Protein AF-A0A455U3U6-F1 (afdb_monomer)

Foldseek 3Di:
DVVLLVVLLVQLLLCLVLVADAAAEGEDELVLQQPPPNPPCSSVVSNVVSVHQQLRYEYEYEPPDDCPDLVSVLVSLVSSVVSNYFYEYEAQPPDDCRVVCCVSNLGQEYEHDCVLQPCVLPDPVSLVVVLVVLVVCVVSNHAYEYEAPDDPSSVVSVCVSPVPRHQYYHVNFHDADSNDDSDGPDPDPDDDDDDDDPDPDNHDDHDPDDDDDD

Solvent-accessible surface area (backbone atoms only — not comparable to full-atom values): 12716 Å² total; per-residue (Å²): 110,70,67,58,54,50,51,52,46,52,50,48,44,51,44,47,75,66,64,60,68,64,58,48,55,40,84,46,67,66,74,60,67,70,46,92,78,49,66,81,55,55,71,57,46,47,32,57,74,49,70,48,62,44,67,37,30,28,43,28,40,57,69,90,58,84,82,87,51,67,69,60,51,41,50,48,53,49,55,42,41,77,64,38,30,41,38,26,38,39,54,46,70,84,58,96,55,42,70,58,51,43,71,74,59,62,38,52,29,41,27,35,37,36,83,62,39,55,66,29,64,79,32,70,65,44,46,54,51,50,51,55,52,52,53,50,26,62,74,63,72,27,38,41,30,44,28,48,36,65,42,71,58,35,49,50,40,52,43,74,78,37,92,69,69,58,45,77,41,28,64,56,77,52,67,89,58,99,74,69,73,93,68,76,96,64,88,68,76,86,81,79,79,76,76,78,64,101,63,88,70,91,55,70,76,61,62,84,77,87,81,89,76,132

Mean predicted aligned error: 9.12 Å

Structure (mmCIF, N/CA/C/O backbone):
data_AF-A0A455U3U6-F1
#
_entry.id   AF-A0A455U3U6-F1
#
loop_
_atom_site.group_PDB
_atom_site.id
_atom_site.type_symbol
_atom_site.label_atom_id
_atom_site.label_alt_id
_atom_site.label_comp_id
_atom_site.label_asym_id
_atom_site.label_entity_id
_atom_site.label_seq_id
_atom_site.pdbx_PDB_ins_code
_atom_site.Cartn_x
_atom_site.Cartn_y
_atom_site.Cartn_z
_atom_site.occupancy
_atom_site.B_iso_or_equiv
_atom_site.auth_seq_id
_atom_site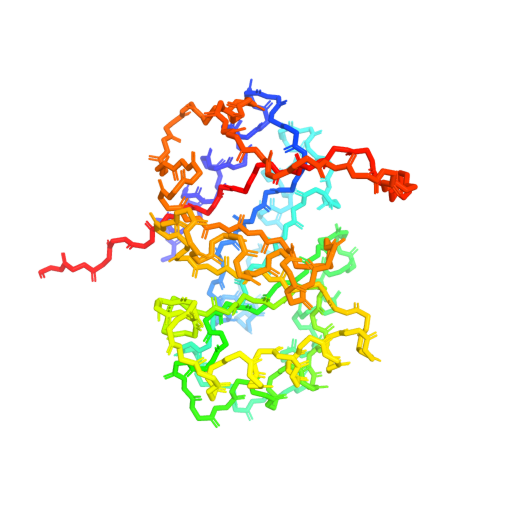.auth_comp_id
_atom_site.auth_asym_id
_atom_site.auth_atom_id
_atom_site.pdbx_PDB_model_num
ATOM 1 N N . MET A 1 1 ? 1.386 -15.519 17.081 1.00 66.00 1 MET A N 1
ATOM 2 C CA . MET A 1 1 ? 0.297 -14.612 17.505 1.00 66.00 1 MET A CA 1
ATOM 3 C C . MET A 1 1 ? 0.787 -13.522 18.460 1.00 66.00 1 MET A C 1
ATOM 5 O O . MET A 1 1 ? 0.599 -12.357 18.148 1.00 66.00 1 MET A O 1
ATOM 9 N N . GLU A 1 2 ? 1.450 -13.852 19.575 1.00 76.12 2 GLU A N 1
ATOM 10 C CA . GLU A 1 2 ? 1.919 -12.848 20.556 1.00 76.12 2 GLU A CA 1
ATOM 11 C C . GLU A 1 2 ? 2.908 -11.821 19.975 1.00 76.12 2 GLU A C 1
ATOM 13 O O . GLU A 1 2 ? 2.722 -10.619 20.153 1.00 76.12 2 GLU A O 1
ATOM 18 N N . LEU A 1 3 ? 3.904 -12.282 19.206 1.00 79.25 3 LEU A N 1
ATOM 19 C CA . LEU A 1 3 ? 4.866 -11.401 18.532 1.00 79.25 3 LEU A CA 1
ATOM 20 C C . LEU A 1 3 ? 4.182 -10.404 17.585 1.00 79.25 3 LEU A C 1
ATOM 22 O O . LEU A 1 3 ? 4.522 -9.229 17.573 1.00 79.25 3 LEU A O 1
ATOM 26 N N . ASP A 1 4 ? 3.201 -10.869 16.818 1.00 79.06 4 ASP A N 1
ATOM 27 C CA . ASP A 1 4 ? 2.486 -10.051 15.840 1.00 79.06 4 ASP A CA 1
ATOM 28 C C . ASP A 1 4 ? 1.650 -8.946 16.517 1.00 79.06 4 ASP A C 1
ATOM 30 O O . ASP A 1 4 ? 1.705 -7.781 16.123 1.00 79.06 4 ASP A O 1
ATOM 34 N N . LEU A 1 5 ? 0.957 -9.271 17.615 1.00 82.62 5 LEU A N 1
ATOM 35 C CA . LEU A 1 5 ? 0.257 -8.278 18.438 1.00 82.62 5 LEU A CA 1
ATOM 36 C C . LEU A 1 5 ? 1.220 -7.255 19.057 1.00 82.62 5 LEU A C 1
ATOM 38 O O . LEU A 1 5 ? 0.920 -6.059 19.072 1.00 82.62 5 LEU A O 1
ATOM 42 N N . LEU A 1 6 ? 2.381 -7.707 19.540 1.00 86.38 6 LEU A N 1
ATOM 43 C CA . LEU A 1 6 ? 3.414 -6.828 20.084 1.00 86.38 6 LEU A CA 1
ATOM 44 C C . LEU A 1 6 ? 3.966 -5.882 19.009 1.00 86.38 6 LEU A C 1
ATOM 46 O O . LEU A 1 6 ? 4.070 -4.682 19.256 1.00 86.38 6 LEU A O 1
ATOM 50 N N . CYS A 1 7 ? 4.273 -6.393 17.815 1.00 87.56 7 CYS A N 1
ATOM 51 C CA . CYS A 1 7 ? 4.729 -5.592 16.682 1.00 87.56 7 CYS A CA 1
ATOM 52 C C . CYS A 1 7 ? 3.700 -4.527 16.295 1.00 87.56 7 CYS A C 1
ATOM 54 O O . CYS A 1 7 ? 4.069 -3.360 16.169 1.00 87.56 7 CYS A O 1
ATOM 56 N N . ARG A 1 8 ? 2.417 -4.895 16.185 1.00 88.38 8 ARG A N 1
ATOM 57 C CA . ARG A 1 8 ? 1.326 -3.953 15.889 1.00 88.38 8 ARG A CA 1
ATOM 58 C C . ARG A 1 8 ? 1.234 -2.852 16.939 1.00 88.38 8 ARG A C 1
ATOM 60 O O . ARG A 1 8 ? 1.279 -1.676 16.592 1.00 88.38 8 ARG A O 1
ATOM 67 N N . ARG A 1 9 ? 1.178 -3.222 18.221 1.00 90.75 9 ARG A N 1
ATOM 68 C CA . ARG A 1 9 ? 1.128 -2.263 19.332 1.00 90.75 9 ARG A CA 1
ATOM 69 C C . ARG A 1 9 ? 2.319 -1.302 19.303 1.00 90.75 9 ARG A C 1
ATOM 71 O O . ARG A 1 9 ? 2.129 -0.093 19.397 1.00 90.75 9 ARG A O 1
ATOM 78 N N . LEU A 1 10 ? 3.540 -1.820 19.159 1.00 92.81 10 LEU A N 1
ATOM 79 C CA . LEU A 1 10 ? 4.750 -0.995 19.110 1.00 92.81 10 LEU A CA 1
ATOM 80 C C . LEU A 1 10 ? 4.758 -0.057 17.899 1.00 92.81 10 LEU A C 1
ATOM 82 O O . LEU A 1 10 ? 5.113 1.108 18.053 1.00 92.81 10 LEU A O 1
ATOM 86 N N . ALA A 1 11 ? 4.347 -0.536 16.722 1.00 92.94 11 ALA A N 1
ATOM 87 C CA . ALA A 1 11 ? 4.259 0.284 15.518 1.00 92.94 11 ALA A CA 1
ATOM 88 C C . ALA A 1 11 ? 3.251 1.431 15.690 1.00 92.94 11 ALA A C 1
ATOM 90 O O . ALA A 1 11 ? 3.590 2.579 15.417 1.00 92.94 11 ALA A O 1
ATOM 91 N N . ILE A 1 12 ? 2.058 1.138 16.219 1.00 93.75 12 ILE A N 1
ATOM 92 C CA . ILE A 1 12 ? 1.003 2.129 16.478 1.00 93.75 12 ILE A CA 1
ATOM 93 C C . ILE A 1 12 ? 1.480 3.199 17.459 1.00 93.75 12 ILE A C 1
ATOM 95 O O . ILE A 1 12 ? 1.400 4.389 17.156 1.00 93.75 12 ILE A O 1
ATOM 99 N N . HIS A 1 13 ? 2.007 2.794 18.619 1.00 93.75 13 HIS A N 1
ATOM 100 C CA . HIS A 1 13 ? 2.493 3.761 19.601 1.00 93.75 13 HIS A CA 1
ATOM 101 C C . HIS A 1 13 ? 3.648 4.582 19.051 1.00 93.75 13 HIS A C 1
ATOM 103 O O . HIS A 1 13 ? 3.663 5.790 19.250 1.00 93.75 13 HIS A O 1
ATOM 109 N N . ARG A 1 14 ? 4.593 3.961 18.335 1.00 94.19 14 ARG A N 1
ATOM 110 C CA . ARG A 1 14 ? 5.749 4.685 17.810 1.00 94.19 14 ARG A CA 1
ATOM 111 C C . ARG A 1 14 ? 5.362 5.680 16.721 1.00 94.19 14 ARG A C 1
ATOM 113 O O . ARG A 1 14 ? 5.930 6.765 16.678 1.00 94.19 14 ARG A O 1
ATOM 120 N N . PHE A 1 15 ? 4.409 5.324 15.862 1.00 94.44 15 PHE A N 1
ATOM 121 C CA . PHE A 1 15 ? 3.880 6.212 14.831 1.00 94.44 15 PHE A CA 1
ATOM 122 C C . PHE A 1 15 ? 3.192 7.438 15.444 1.00 94.44 15 PHE A C 1
ATOM 124 O O . PHE A 1 15 ? 3.443 8.559 15.007 1.00 94.44 15 PHE A O 1
ATOM 131 N N . ALA A 1 16 ? 2.384 7.223 16.488 1.00 94.19 16 ALA A N 1
ATOM 132 C CA . ALA A 1 16 ? 1.716 8.293 17.222 1.00 94.19 16 ALA A CA 1
ATOM 133 C C . ALA A 1 16 ? 2.700 9.165 18.024 1.00 94.19 16 ALA A C 1
ATOM 135 O O . ALA A 1 16 ? 2.636 10.384 17.935 1.00 94.19 16 ALA A O 1
ATOM 136 N N . GLU A 1 17 ? 3.644 8.557 18.752 1.00 94.56 17 GLU A N 1
ATOM 137 C CA . GLU A 1 17 ? 4.665 9.249 19.560 1.00 94.56 17 GLU A CA 1
ATOM 138 C C . GLU A 1 17 ? 5.547 10.176 18.715 1.00 94.56 17 GLU A C 1
ATOM 140 O O . GLU A 1 17 ? 5.945 11.246 19.164 1.00 94.56 17 GLU A O 1
ATOM 145 N N . LEU A 1 18 ? 5.871 9.755 17.494 1.00 93.00 18 LEU A N 1
ATOM 146 C CA . LEU A 1 18 ? 6.671 10.537 16.557 1.00 93.00 18 LEU A CA 1
ATOM 147 C C . LEU A 1 18 ? 5.854 11.561 15.759 1.00 93.00 18 LEU A C 1
ATOM 149 O O . LEU A 1 18 ? 6.437 12.256 14.931 1.00 93.00 18 LEU A O 1
ATOM 153 N N . GLU A 1 19 ? 4.534 11.615 15.961 1.00 92.56 19 GLU A N 1
ATOM 154 C CA . GLU A 1 19 ? 3.611 12.485 15.224 1.00 92.56 19 GLU A CA 1
ATOM 155 C C . GLU A 1 19 ? 3.796 12.385 13.700 1.00 92.56 19 GLU A C 1
ATOM 157 O O . GLU A 1 19 ? 3.701 13.371 12.965 1.00 92.56 19 GLU A O 1
ATOM 162 N N . LEU A 1 20 ? 4.088 11.175 13.204 1.00 91.19 20 LEU A N 1
ATOM 163 C CA . LEU A 1 20 ? 4.394 10.980 11.790 1.00 91.19 20 LEU A CA 1
ATOM 164 C C . LEU A 1 20 ? 3.188 11.371 10.933 1.00 91.19 20 LEU A C 1
ATOM 166 O O . LEU A 1 20 ? 2.056 11.080 11.327 1.00 91.19 20 LEU A O 1
ATOM 170 N N . PRO A 1 21 ? 3.388 12.006 9.765 1.00 89.44 21 PRO A N 1
ATOM 171 C CA . PRO A 1 21 ? 2.306 12.335 8.847 1.00 89.44 21 PRO A CA 1
ATOM 172 C C . PRO A 1 21 ? 1.810 11.099 8.078 1.00 89.44 21 PRO A C 1
ATOM 174 O O . PRO A 1 21 ? 2.470 10.065 8.023 1.00 89.44 21 PRO A O 1
ATOM 177 N N . GLY A 1 22 ? 0.628 11.218 7.469 1.00 90.06 22 GLY A N 1
ATOM 178 C CA . GLY A 1 22 ? 0.093 10.229 6.532 1.00 90.06 22 GLY A CA 1
ATOM 179 C C . GLY A 1 22 ? -0.463 8.941 7.147 1.00 90.06 22 GLY A C 1
ATOM 180 O O . GLY A 1 22 ? -1.131 9.001 8.180 1.00 90.06 22 GLY A O 1
ATOM 181 N N . LEU A 1 23 ? -0.250 7.797 6.497 1.00 94.56 23 LEU A N 1
ATOM 182 C CA . LEU A 1 23 ? -0.891 6.520 6.825 1.00 94.56 23 LEU A CA 1
ATOM 183 C C . LEU A 1 23 ? 0.106 5.510 7.410 1.00 94.56 23 LEU A C 1
ATOM 185 O O . LEU A 1 23 ? 1.231 5.380 6.928 1.00 94.56 23 LEU A O 1
ATOM 189 N N . LEU A 1 24 ? -0.332 4.765 8.423 1.00 94.62 24 LEU A N 1
ATOM 190 C CA . LEU A 1 24 ? 0.390 3.647 9.020 1.00 94.62 24 LEU A CA 1
ATOM 191 C C . LEU A 1 24 ? -0.103 2.332 8.413 1.00 94.62 24 LEU A C 1
ATOM 193 O O . LEU A 1 24 ? -1.250 1.945 8.623 1.00 94.62 24 LEU A O 1
ATOM 197 N N . PHE A 1 25 ? 0.780 1.620 7.723 1.00 93.62 25 PHE A N 1
ATOM 198 C CA . PHE A 1 25 ? 0.483 0.307 7.159 1.00 93.62 25 PHE A CA 1
ATOM 199 C C . PHE A 1 25 ? 0.880 -0.795 8.145 1.00 93.62 25 PHE A C 1
ATOM 201 O O . PHE A 1 25 ? 2.015 -0.843 8.627 1.00 93.62 25 PHE A O 1
ATOM 208 N N . LEU A 1 26 ? -0.064 -1.676 8.472 1.00 90.56 26 LEU A N 1
ATOM 209 C CA . LEU A 1 26 ? 0.118 -2.774 9.414 1.00 90.56 26 LEU A CA 1
ATOM 210 C C . LEU A 1 26 ? -0.159 -4.104 8.729 1.00 90.56 26 LEU A C 1
ATOM 212 O O . LEU A 1 26 ? -1.276 -4.370 8.297 1.00 90.56 26 LEU A O 1
ATOM 216 N N . ASN A 1 27 ? 0.848 -4.973 8.722 1.00 84.62 27 ASN A N 1
ATOM 217 C CA . ASN A 1 27 ? 0.675 -6.358 8.308 1.00 84.62 27 ASN A CA 1
ATOM 218 C C . ASN A 1 27 ? -0.245 -7.080 9.294 1.00 84.62 27 ASN A C 1
ATOM 220 O O . ASN A 1 27 ? -0.014 -7.041 10.506 1.00 84.62 27 ASN A O 1
ATOM 224 N N . VAL A 1 28 ? -1.275 -7.748 8.772 1.00 77.31 28 VAL A N 1
ATOM 225 C CA . VAL A 1 28 ? -2.156 -8.611 9.559 1.00 77.31 28 VAL A CA 1
ATOM 226 C C . VAL A 1 28 ? -2.325 -9.943 8.846 1.00 77.31 28 VAL A C 1
ATOM 228 O O . VAL A 1 28 ? -2.603 -10.011 7.653 1.00 77.31 28 VAL A O 1
ATOM 231 N N . MET A 1 29 ? -2.168 -11.032 9.593 1.00 68.38 29 MET A N 1
ATOM 232 C CA . MET A 1 29 ? -2.353 -12.382 9.065 1.00 68.38 29 MET A CA 1
ATOM 233 C C . MET A 1 29 ? -3.852 -12.677 8.867 1.00 68.38 29 MET A C 1
ATOM 235 O O . MET A 1 29 ? -4.580 -12.691 9.859 1.00 68.38 29 MET A O 1
ATOM 239 N N . PRO A 1 30 ? -4.332 -12.998 7.651 1.00 58.00 30 PRO A N 1
ATOM 240 C CA . PRO A 1 30 ? -5.759 -13.219 7.388 1.00 58.00 30 PRO A CA 1
ATOM 241 C C . PRO A 1 30 ? -6.424 -14.304 8.250 1.00 58.00 30 PRO A C 1
ATOM 243 O O . PRO A 1 30 ? -7.581 -14.169 8.637 1.00 58.00 30 PRO A O 1
ATOM 246 N N . LEU A 1 31 ? -5.683 -15.356 8.628 1.00 56.06 31 LEU A N 1
ATOM 247 C CA . LEU A 1 31 ? -6.185 -16.428 9.506 1.00 56.06 31 LEU A CA 1
ATOM 248 C C . LEU A 1 31 ? -6.562 -15.932 10.911 1.00 56.06 31 LEU A C 1
ATOM 250 O O . LEU A 1 31 ? -7.390 -16.549 11.570 1.00 56.06 31 LEU A O 1
ATOM 254 N N . THR A 1 32 ? -6.021 -14.788 11.3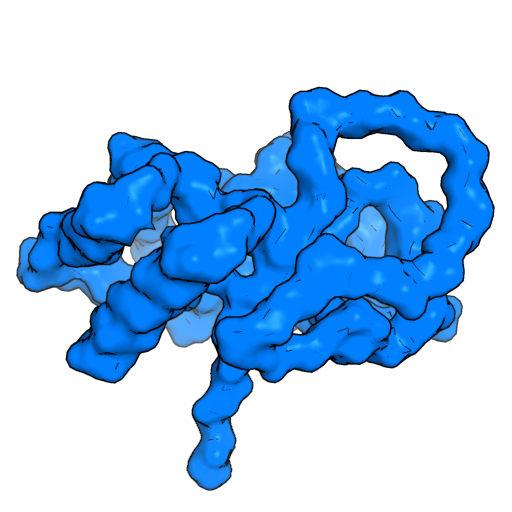44 1.00 56.47 32 THR A N 1
ATOM 255 C CA . THR A 1 32 ? -6.429 -14.142 12.602 1.00 56.47 32 THR A CA 1
ATOM 256 C C . THR A 1 32 ? -7.817 -13.508 12.528 1.00 56.47 32 THR A C 1
ATOM 258 O O . THR A 1 32 ? -8.343 -13.102 13.551 1.00 56.47 32 THR A O 1
ATOM 261 N N . ILE A 1 33 ? -8.427 -13.423 11.345 1.00 55.28 33 ILE A N 1
ATOM 262 C CA . ILE A 1 33 ? -9.721 -12.762 11.144 1.00 55.28 33 ILE A CA 1
ATOM 263 C C . ILE A 1 33 ? -10.889 -13.761 11.196 1.00 55.28 33 ILE A C 1
ATOM 265 O O . ILE A 1 33 ? -12.033 -13.383 11.422 1.00 55.28 33 ILE A O 1
ATOM 269 N N . VAL A 1 34 ? -10.604 -15.049 10.988 1.00 54.28 34 VAL A N 1
ATOM 270 C CA . VAL A 1 34 ? -11.609 -16.120 10.853 1.00 54.28 34 VAL A CA 1
ATOM 271 C C . VAL A 1 34 ? -11.880 -16.838 12.174 1.00 54.28 34 VAL A C 1
ATOM 273 O O . VAL A 1 34 ? -12.963 -17.385 12.394 1.00 54.28 34 VAL A O 1
ATOM 276 N N . GLU A 1 35 ? -10.897 -16.859 13.069 1.00 53.97 35 GLU A N 1
ATOM 277 C CA . GLU A 1 35 ? -11.067 -17.454 14.384 1.00 53.97 35 GLU A CA 1
ATOM 278 C C . GLU A 1 35 ? -11.983 -16.552 15.218 1.00 53.97 35 GLU A C 1
ATOM 280 O O . GLU A 1 35 ? -11.602 -15.455 15.611 1.00 53.97 35 GLU A O 1
ATOM 285 N N . ARG A 1 36 ? -13.197 -17.034 15.512 1.00 44.09 36 ARG A N 1
ATOM 286 C CA . ARG A 1 36 ? -14.203 -16.391 16.387 1.00 44.09 36 ARG A CA 1
ATOM 287 C C . ARG A 1 36 ? -13.674 -15.948 17.763 1.00 44.09 36 ARG A C 1
ATOM 289 O O . ARG A 1 36 ? -14.334 -15.165 18.434 1.00 44.09 36 ARG A O 1
ATOM 296 N N . ASP A 1 37 ? -12.502 -16.441 18.163 1.00 43.22 37 ASP A N 1
ATOM 297 C CA . ASP A 1 37 ? -11.807 -16.105 19.409 1.00 43.22 37 ASP A CA 1
ATOM 298 C C . ASP A 1 37 ? -10.736 -15.013 19.249 1.00 43.22 37 ASP A C 1
ATOM 300 O O . ASP A 1 37 ? -10.074 -14.639 20.229 1.00 43.22 37 ASP A O 1
ATOM 304 N N . PHE A 1 38 ? -10.541 -14.463 18.046 1.00 52.53 38 PHE A N 1
ATOM 305 C CA . PHE A 1 38 ? -9.641 -13.337 17.861 1.00 52.53 38 PHE A CA 1
ATOM 306 C C . PHE A 1 38 ? -10.289 -12.080 18.425 1.00 52.53 38 PHE A C 1
ATOM 308 O O . PHE A 1 38 ? -10.976 -11.352 17.724 1.00 52.53 38 PHE A O 1
ATOM 315 N N . ARG A 1 39 ? -10.067 -11.882 19.729 1.00 52.56 39 ARG A N 1
ATOM 316 C CA . ARG A 1 39 ? -10.366 -10.706 20.559 1.00 52.56 39 ARG A CA 1
ATOM 317 C C . ARG A 1 39 ? -10.601 -9.460 19.706 1.00 52.56 39 ARG A C 1
ATOM 319 O O . ARG A 1 39 ? -9.662 -8.712 19.407 1.00 52.56 39 ARG A O 1
ATOM 326 N N . GLU A 1 40 ? -11.854 -9.296 19.296 1.00 57.44 40 GLU A N 1
ATOM 327 C CA . GLU A 1 40 ? -12.269 -8.243 18.385 1.00 57.44 40 GLU A CA 1
ATOM 328 C C . GLU A 1 40 ? -11.792 -6.905 18.951 1.00 57.44 40 GLU A C 1
ATOM 330 O O . GLU A 1 40 ? -11.974 -6.594 20.130 1.00 57.44 40 GLU A O 1
ATOM 335 N N . GLY A 1 41 ? -11.100 -6.130 18.120 1.00 67.50 41 GLY A N 1
ATOM 336 C CA . GLY A 1 41 ? -10.726 -4.771 18.481 1.00 67.50 41 GLY A CA 1
ATOM 337 C C . GLY A 1 41 ? -9.479 -4.596 19.350 1.00 67.50 41 GLY A C 1
ATOM 338 O O . GLY A 1 41 ? -9.293 -3.490 19.836 1.00 67.50 41 GLY A O 1
ATOM 339 N N . LEU A 1 42 ? -8.573 -5.574 19.516 1.00 80.88 42 LEU A N 1
ATOM 340 C CA . LEU A 1 42 ? -7.271 -5.291 20.163 1.00 80.88 42 LEU A CA 1
ATOM 341 C C . LEU A 1 42 ? -6.457 -4.233 19.406 1.00 80.88 42 LEU A C 1
ATOM 343 O O . LEU A 1 42 ? -5.959 -3.286 20.007 1.00 80.88 42 LEU A O 1
ATOM 347 N N . THR A 1 43 ? -6.348 -4.364 18.080 1.00 84.69 43 THR A N 1
ATOM 348 C CA . THR A 1 43 ? -5.674 -3.357 17.244 1.00 84.69 43 THR A CA 1
ATOM 349 C C . THR A 1 43 ? -6.383 -2.008 17.338 1.00 84.69 43 THR A C 1
ATOM 351 O O . THR A 1 43 ? -5.724 -0.992 17.530 1.00 84.69 43 THR A O 1
ATOM 354 N N . LEU A 1 44 ? -7.720 -2.000 17.305 1.00 85.44 44 LEU A N 1
ATOM 355 C CA . LEU A 1 44 ? -8.513 -0.787 17.510 1.00 85.44 44 LEU A CA 1
ATOM 356 C C . LEU A 1 44 ? -8.312 -0.191 18.915 1.00 85.44 44 LEU A C 1
ATOM 358 O O . LEU A 1 44 ? -8.271 1.025 19.062 1.00 85.44 44 LEU A O 1
ATOM 362 N N . GLY A 1 45 ? -8.144 -1.030 19.936 1.00 88.62 45 GLY A N 1
ATOM 363 C CA . GLY A 1 45 ? -7.818 -0.641 21.304 1.00 88.62 45 GLY A CA 1
ATOM 364 C C . GLY A 1 45 ? -6.484 0.090 21.372 1.00 88.62 45 GLY A C 1
ATOM 365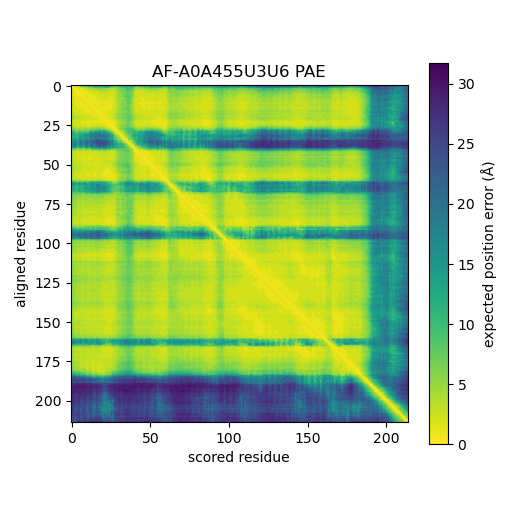 O O . GLY A 1 45 ? -6.450 1.224 21.833 1.00 88.62 45 GLY A O 1
ATOM 366 N N . PHE A 1 46 ? -5.420 -0.487 20.805 1.00 90.44 46 PHE A N 1
ATOM 367 C CA . PHE A 1 46 ? -4.102 0.162 20.741 1.00 90.44 46 PHE A CA 1
ATOM 368 C C . PHE A 1 46 ? -4.141 1.507 20.001 1.00 90.44 46 PHE A C 1
ATOM 370 O O . PHE A 1 46 ? -3.460 2.449 20.395 1.00 90.44 46 PHE A O 1
ATOM 377 N N . ILE A 1 47 ? -4.944 1.605 18.939 1.00 90.94 47 ILE A N 1
ATOM 378 C CA . ILE A 1 47 ? -5.126 2.833 18.147 1.00 90.94 47 ILE A CA 1
ATOM 379 C C . ILE A 1 47 ? -5.873 3.903 18.948 1.00 90.94 47 ILE A C 1
ATOM 381 O O . ILE A 1 47 ? -5.461 5.060 18.979 1.00 90.94 47 ILE A O 1
ATOM 385 N N . ARG A 1 48 ? -6.936 3.517 19.660 1.00 90.94 48 ARG A N 1
ATOM 386 C CA . ARG A 1 48 ? -7.672 4.422 20.554 1.00 90.94 48 ARG A CA 1
ATOM 387 C C . ARG A 1 48 ? -6.807 4.891 21.722 1.00 90.94 48 ARG A C 1
ATOM 389 O O . ARG A 1 48 ? -6.830 6.072 22.049 1.00 90.94 48 ARG A O 1
ATOM 396 N N . GLU A 1 49 ? -6.028 3.993 22.319 1.00 93.69 49 GLU A N 1
ATOM 397 C CA . GLU A 1 49 ? -5.084 4.304 23.400 1.00 93.69 49 GLU A CA 1
ATOM 398 C C . GLU A 1 49 ? -3.987 5.281 22.960 1.00 93.69 49 GLU A C 1
ATOM 400 O O . GLU A 1 49 ? -3.535 6.092 23.766 1.00 93.69 49 GLU A O 1
ATOM 405 N N . SER A 1 50 ? -3.562 5.231 21.694 1.00 92.81 50 SER A N 1
ATOM 406 C CA . SER A 1 50 ? -2.563 6.151 21.141 1.00 92.81 50 SER A CA 1
ATOM 407 C C . SER A 1 50 ? -3.147 7.471 20.625 1.00 92.81 50 SER A C 1
ATOM 409 O O . SER A 1 50 ? -2.383 8.348 20.225 1.00 92.81 50 SER A O 1
ATOM 411 N N . GLY A 1 51 ? -4.476 7.631 20.627 1.00 93.12 51 GLY A N 1
ATOM 412 C CA . GLY A 1 51 ? -5.158 8.812 20.089 1.00 93.12 51 GLY A CA 1
ATOM 413 C C . GLY A 1 51 ? -5.087 8.933 18.562 1.00 93.12 51 GLY A C 1
ATOM 414 O O . GLY A 1 51 ? -5.379 9.999 18.021 1.00 93.12 51 GLY A O 1
ATOM 415 N N . LEU A 1 52 ? -4.692 7.868 17.859 1.00 92.56 52 LEU A N 1
ATOM 416 C CA . LEU A 1 52 ? -4.593 7.865 16.404 1.00 92.56 52 LEU A CA 1
ATOM 417 C C . LEU A 1 52 ? -5.993 7.666 15.785 1.00 92.56 52 LEU A C 1
ATOM 419 O O . LEU A 1 52 ? -6.702 6.740 16.182 1.00 92.56 52 LEU A O 1
ATOM 423 N N . PRO A 1 53 ? -6.410 8.484 14.801 1.00 93.06 53 PRO A N 1
ATOM 424 C CA . PRO A 1 53 ? -7.639 8.228 14.055 1.00 93.06 53 PRO A CA 1
ATOM 425 C C . PRO A 1 53 ? -7.539 6.896 13.290 1.00 93.06 53 PRO A C 1
ATOM 427 O O . PRO A 1 53 ? -6.530 6.687 12.604 1.00 93.06 53 PRO A O 1
ATOM 430 N N . PRO A 1 54 ? -8.535 5.993 13.374 1.00 92.44 54 PRO A N 1
ATOM 431 C CA . PRO A 1 54 ? -8.515 4.714 12.658 1.00 92.44 54 PRO A CA 1
ATOM 432 C C . PRO A 1 54 ? -8.310 4.853 11.146 1.00 92.44 54 PRO A C 1
ATOM 434 O O . PRO A 1 54 ? -7.626 4.030 10.545 1.00 92.44 54 PRO A O 1
ATOM 437 N N . GLU A 1 55 ? -8.788 5.941 10.545 1.00 94.56 55 GLU A N 1
ATOM 438 C CA . GLU A 1 55 ? -8.678 6.233 9.109 1.00 94.56 55 GLU A CA 1
ATOM 439 C C . GLU A 1 55 ? -7.233 6.451 8.655 1.00 94.56 55 GLU A C 1
ATOM 441 O O . GLU A 1 55 ? -6.942 6.413 7.458 1.00 94.56 55 GLU A O 1
ATOM 446 N N . ARG A 1 56 ? -6.313 6.662 9.607 1.00 94.88 56 ARG A N 1
ATOM 447 C CA . ARG A 1 56 ? -4.872 6.752 9.360 1.00 94.88 56 ARG A CA 1
ATOM 448 C C . ARG A 1 56 ? -4.168 5.400 9.370 1.00 94.88 56 ARG A C 1
ATOM 450 O O . ARG A 1 56 ? -2.945 5.373 9.255 1.00 94.88 56 ARG A O 1
ATOM 457 N N . VAL A 1 57 ? -4.893 4.295 9.526 1.00 94.19 57 VAL A N 1
ATOM 458 C CA . VAL A 1 57 ? -4.321 2.949 9.560 1.00 94.19 57 VAL A CA 1
ATOM 459 C C . VAL A 1 57 ? -4.831 2.122 8.387 1.00 94.19 57 VAL A C 1
ATOM 461 O O . VAL A 1 57 ? -6.029 2.061 8.111 1.00 94.19 57 VAL A O 1
ATOM 464 N N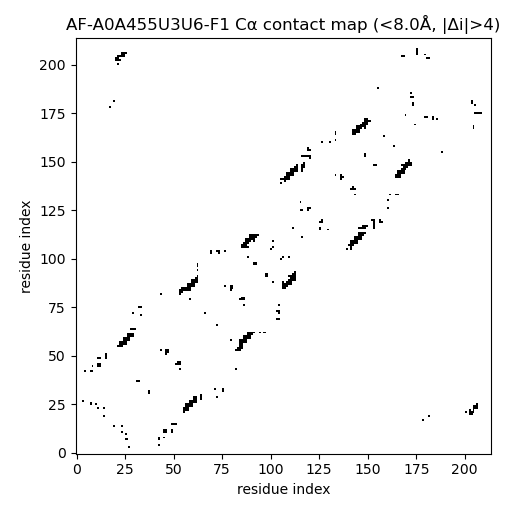 . VAL A 1 58 ? -3.890 1.466 7.712 1.00 94.81 58 VAL A N 1
ATOM 465 C CA . VAL A 1 58 ? -4.134 0.561 6.592 1.00 94.81 58 VAL A CA 1
ATOM 466 C C . VAL A 1 58 ? -3.765 -0.853 7.017 1.00 94.81 58 VAL A C 1
ATOM 468 O O . VAL A 1 58 ? -2.651 -1.098 7.481 1.00 94.81 58 VAL A O 1
ATOM 471 N N . ILE A 1 59 ? -4.692 -1.790 6.861 1.00 90.50 59 ILE A N 1
ATOM 472 C CA . ILE A 1 59 ? -4.461 -3.206 7.134 1.00 90.50 59 ILE A CA 1
ATOM 473 C C . ILE A 1 59 ? -3.976 -3.891 5.859 1.00 90.50 59 ILE A C 1
ATOM 475 O O . ILE A 1 59 ? -4.700 -3.942 4.867 1.00 90.50 59 ILE A O 1
ATOM 479 N N . GLU A 1 60 ? -2.757 -4.423 5.886 1.00 89.06 60 GLU A N 1
ATOM 480 C CA . GLU A 1 60 ? -2.179 -5.173 4.773 1.00 89.06 60 GLU A CA 1
ATOM 481 C C . GLU A 1 60 ? -2.555 -6.650 4.887 1.00 89.06 60 GLU A C 1
ATOM 483 O O . GLU A 1 60 ? -2.195 -7.334 5.852 1.00 89.06 60 GLU A O 1
ATOM 488 N N . LEU A 1 61 ? -3.283 -7.132 3.883 1.00 82.19 61 LEU A N 1
ATOM 489 C CA . LEU A 1 61 ? -3.630 -8.533 3.708 1.00 82.19 61 LEU A CA 1
ATOM 490 C C . LEU A 1 61 ? -2.595 -9.180 2.788 1.00 82.19 61 LEU A C 1
ATOM 492 O O . LEU A 1 61 ? -2.458 -8.802 1.624 1.00 82.19 61 LEU A O 1
ATOM 496 N N . THR A 1 62 ? -1.871 -10.165 3.316 1.00 71.06 62 THR A N 1
ATOM 497 C CA . THR A 1 62 ? -0.821 -10.872 2.566 1.00 71.06 62 THR A CA 1
ATOM 498 C C . THR A 1 62 ? -1.403 -12.022 1.738 1.00 71.06 62 THR A C 1
ATOM 500 O O . THR A 1 62 ? -2.305 -12.730 2.194 1.00 71.06 62 THR A O 1
ATOM 503 N N . GLU A 1 63 ? -0.877 -12.243 0.527 1.00 62.88 63 GLU A N 1
ATOM 504 C CA . GLU A 1 63 ? -1.371 -13.279 -0.400 1.00 62.88 63 GLU A CA 1
ATOM 505 C C . GLU A 1 63 ? -1.025 -14.723 0.012 1.00 62.88 63 GLU A C 1
ATOM 507 O O . GLU A 1 63 ? -1.597 -15.678 -0.512 1.00 62.88 63 GLU A O 1
ATOM 512 N N . HIS A 1 64 ? -0.093 -14.918 0.951 1.00 58.06 64 HIS A N 1
ATOM 513 C CA . HIS A 1 64 ? 0.415 -16.250 1.303 1.00 58.06 64 HIS A CA 1
ATOM 514 C C . HIS A 1 64 ? -0.568 -17.117 2.096 1.00 58.06 64 HIS A C 1
ATOM 516 O O . HIS A 1 64 ? -0.276 -18.286 2.352 1.00 58.06 64 HIS A O 1
ATOM 522 N N . VAL A 1 65 ? -1.723 -16.577 2.492 1.00 58.97 65 VAL A N 1
ATOM 523 C CA . VAL A 1 65 ? -2.812 -17.379 3.050 1.00 58.97 65 VAL A CA 1
ATOM 524 C C . VAL A 1 65 ? -3.733 -17.796 1.906 1.00 58.97 65 VAL A C 1
ATOM 526 O O . VAL A 1 65 ? -4.382 -16.931 1.318 1.00 58.97 65 VAL A O 1
ATOM 529 N N . PRO A 1 66 ? -3.842 -19.100 1.593 1.00 61.56 66 PRO A N 1
ATOM 530 C CA . PRO A 1 66 ? -4.780 -19.578 0.590 1.00 61.56 66 PRO A CA 1
ATOM 531 C C . PRO A 1 66 ? -6.207 -19.128 0.923 1.00 61.56 66 PRO A C 1
ATOM 533 O O . PRO A 1 66 ? -6.803 -19.566 1.909 1.00 61.56 66 PRO A O 1
ATOM 536 N N . ILE A 1 67 ? -6.767 -18.249 0.090 1.00 65.25 67 ILE A N 1
ATOM 537 C CA . ILE A 1 67 ? -8.162 -17.831 0.220 1.00 65.25 67 ILE A CA 1
ATOM 538 C C . ILE A 1 67 ? -9.027 -18.899 -0.443 1.00 65.25 67 ILE A C 1
ATOM 540 O O . ILE A 1 67 ? -9.168 -18.952 -1.666 1.00 65.25 67 ILE A O 1
ATOM 544 N N . HIS A 1 68 ? -9.595 -19.769 0.386 1.00 68.44 68 HIS A N 1
ATOM 545 C CA . HIS A 1 68 ? -10.562 -20.776 -0.045 1.00 68.44 68 HIS A CA 1
ATOM 546 C C . HIS A 1 68 ? -12.011 -20.272 0.035 1.00 68.44 68 HIS A C 1
ATOM 548 O O . HIS A 1 68 ? -12.862 -20.779 -0.692 1.00 68.44 68 HIS A O 1
ATOM 554 N N . ASP A 1 69 ? -12.270 -19.251 0.860 1.00 77.12 69 ASP A N 1
ATOM 555 C CA . ASP A 1 69 ? -13.589 -18.655 1.077 1.00 77.12 69 ASP A CA 1
ATOM 556 C C . ASP A 1 69 ? -13.526 -17.125 0.920 1.00 77.12 69 ASP A C 1
ATOM 558 O O . ASP A 1 69 ? -12.980 -16.402 1.759 1.00 77.12 69 ASP A O 1
ATOM 562 N N . TYR A 1 70 ? -14.069 -16.631 -0.193 1.00 81.50 70 TYR A N 1
ATOM 563 C CA . TYR A 1 70 ? -14.118 -15.199 -0.488 1.00 81.50 70 TYR A CA 1
ATOM 564 C C . TYR A 1 70 ? -15.221 -14.464 0.274 1.00 81.50 70 TYR A C 1
ATOM 566 O O . TYR A 1 70 ? -15.095 -13.257 0.476 1.00 81.50 70 TYR A 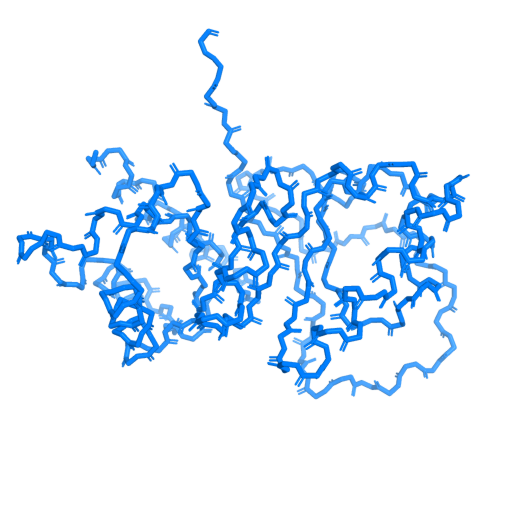O 1
ATOM 574 N N . ASP A 1 71 ? -16.283 -15.147 0.706 1.00 82.38 71 ASP A N 1
ATOM 575 C CA . ASP A 1 71 ? -17.343 -14.512 1.492 1.00 82.38 71 ASP A CA 1
ATOM 576 C C . ASP A 1 71 ? -16.809 -14.114 2.861 1.00 82.38 71 ASP A C 1
ATOM 578 O O . ASP A 1 71 ? -16.993 -12.982 3.309 1.00 82.38 71 ASP A O 1
ATOM 582 N N . LEU A 1 72 ? -16.051 -15.011 3.473 1.00 77.06 72 LEU A N 1
ATOM 583 C CA . LEU A 1 72 ? -15.365 -14.768 4.728 1.00 77.06 72 LEU A CA 1
ATOM 584 C C . LEU A 1 72 ? -14.328 -13.639 4.628 1.00 77.06 72 LEU A C 1
ATOM 586 O O . LEU A 1 72 ? -14.273 -12.767 5.493 1.00 77.06 72 LEU A O 1
ATOM 590 N N . MET A 1 73 ? -13.545 -13.595 3.548 1.00 79.06 73 MET A N 1
ATOM 591 C CA . MET A 1 73 ? -12.589 -12.503 3.330 1.00 79.06 73 MET A CA 1
ATOM 592 C C . MET A 1 73 ? -13.276 -11.159 3.066 1.00 79.06 73 MET A C 1
ATOM 594 O O . MET A 1 73 ? -12.805 -10.126 3.537 1.00 79.06 73 MET A O 1
ATOM 598 N N . ARG A 1 74 ? -14.413 -11.143 2.362 1.00 85.88 74 ARG A N 1
ATOM 599 C CA . ARG A 1 74 ? -15.222 -9.924 2.220 1.00 85.88 74 ARG A CA 1
ATOM 600 C C . ARG A 1 74 ? -15.749 -9.438 3.563 1.00 85.88 74 ARG A C 1
ATOM 602 O O . ARG A 1 74 ? -15.694 -8.240 3.822 1.00 85.88 74 ARG A O 1
ATOM 609 N N . GLN A 1 75 ? -16.224 -10.345 4.416 1.00 82.06 75 GLN A N 1
ATOM 610 C CA . GLN A 1 75 ? -16.679 -10.008 5.768 1.00 82.06 75 GLN A CA 1
ATOM 611 C C . GLN A 1 75 ? -15.538 -9.431 6.612 1.00 82.06 75 GLN A C 1
ATOM 613 O O . GLN A 1 75 ? -15.724 -8.410 7.265 1.00 82.06 75 GLN A O 1
ATOM 618 N N . ALA A 1 76 ? -14.346 -10.023 6.535 1.00 78.81 76 ALA A N 1
ATOM 619 C CA . ALA A 1 76 ? -13.134 -9.524 7.177 1.00 78.81 76 ALA A CA 1
ATOM 620 C C . ALA A 1 76 ? -12.773 -8.091 6.741 1.00 78.81 76 ALA A C 1
ATOM 622 O O . ALA A 1 76 ? -12.546 -7.213 7.573 1.00 78.81 76 ALA A O 1
ATOM 623 N N . VAL A 1 77 ? -12.751 -7.842 5.429 1.00 85.88 77 VAL A N 1
ATOM 624 C CA . VAL A 1 77 ? -12.479 -6.513 4.859 1.00 85.88 77 VAL A CA 1
ATOM 625 C C . VAL A 1 77 ? -13.543 -5.503 5.290 1.00 85.88 77 VAL A C 1
ATOM 627 O O . VAL A 1 77 ? -13.201 -4.400 5.711 1.00 85.88 77 VAL A O 1
ATOM 630 N N . ALA A 1 78 ? -14.824 -5.877 5.218 1.00 87.12 78 ALA A N 1
ATOM 631 C CA . ALA A 1 78 ? -15.930 -5.026 5.650 1.00 87.12 78 ALA A CA 1
ATOM 632 C C . ALA A 1 78 ? -15.819 -4.677 7.140 1.00 87.12 78 ALA A C 1
ATOM 634 O O . ALA A 1 78 ? -15.923 -3.512 7.501 1.00 87.12 78 ALA A O 1
ATOM 635 N N . HIS A 1 79 ? -15.496 -5.655 7.985 1.00 84.38 79 HIS A N 1
ATOM 636 C CA . HIS A 1 79 ? -15.309 -5.452 9.416 1.00 84.38 79 HIS A CA 1
ATOM 637 C C . HIS A 1 79 ? -14.206 -4.429 9.731 1.00 84.38 79 HIS A C 1
ATOM 639 O O . HIS A 1 79 ? -14.393 -3.564 10.585 1.00 84.38 79 HIS A O 1
ATOM 645 N N . TYR A 1 80 ? -13.069 -4.470 9.026 1.00 86.06 80 TYR A N 1
ATOM 646 C CA . TYR A 1 80 ? -12.019 -3.462 9.207 1.00 86.06 80 TYR A CA 1
ATOM 647 C C . TYR A 1 80 ? -12.439 -2.072 8.730 1.00 86.06 80 TYR A C 1
ATOM 649 O O . TYR A 1 80 ? -12.134 -1.082 9.397 1.00 86.06 80 TYR A O 1
ATOM 657 N N . ARG A 1 81 ? -13.177 -1.994 7.623 1.00 89.88 81 ARG A N 1
ATOM 658 C CA . ARG A 1 81 ? -13.731 -0.729 7.128 1.00 89.88 81 ARG A CA 1
ATOM 659 C C . ARG A 1 81 ? -14.757 -0.134 8.087 1.00 89.88 81 ARG A C 1
ATOM 661 O O . ARG A 1 81 ? -14.712 1.066 8.335 1.00 89.88 81 ARG A O 1
ATOM 668 N N . ASP A 1 82 ? -15.601 -0.959 8.703 1.00 89.50 82 ASP A N 1
ATOM 669 C CA . ASP A 1 82 ? -16.562 -0.530 9.729 1.00 89.50 82 ASP A CA 1
ATOM 670 C C . ASP A 1 82 ? -15.865 0.025 10.986 1.00 89.50 82 ASP A C 1
ATOM 672 O O . ASP A 1 82 ? -16.427 0.853 11.704 1.00 89.50 82 ASP A O 1
ATOM 676 N N . MET A 1 83 ? -14.618 -0.386 11.247 1.00 87.88 83 MET A N 1
ATOM 677 C CA . MET A 1 83 ? -13.767 0.194 12.295 1.00 87.88 83 MET A CA 1
ATOM 678 C C . MET A 1 83 ? -13.076 1.502 11.879 1.00 87.88 83 MET A C 1
ATOM 680 O O . MET A 1 83 ? -12.437 2.134 12.722 1.00 87.88 83 MET A O 1
ATOM 684 N N . GLY A 1 84 ? -13.199 1.905 10.613 1.00 91.56 84 GLY A N 1
ATOM 685 C CA . GLY A 1 84 ? -12.574 3.090 10.028 1.00 91.56 84 GLY A CA 1
ATOM 686 C C . GLY A 1 84 ? -11.227 2.828 9.354 1.00 91.56 84 GLY A C 1
ATOM 687 O O . GLY A 1 84 ? -10.620 3.774 8.871 1.00 91.56 84 GLY A O 1
ATOM 688 N N . PHE A 1 85 ? -10.741 1.584 9.299 1.00 92.31 85 PHE A N 1
ATOM 689 C CA . PHE A 1 85 ? -9.479 1.277 8.622 1.00 92.31 85 PHE A CA 1
ATOM 690 C C . PHE A 1 85 ? -9.622 1.273 7.103 1.00 92.31 85 PHE A C 1
ATOM 692 O O . PHE A 1 85 ? -10.683 0.976 6.552 1.00 92.31 85 PHE A O 1
ATOM 699 N N . GLN A 1 86 ? -8.500 1.504 6.432 1.00 94.38 86 GLN A N 1
ATOM 700 C CA . GLN A 1 86 ? -8.331 1.192 5.016 1.00 94.38 86 GLN A CA 1
ATOM 701 C C . GLN A 1 86 ? -7.683 -0.189 4.870 1.00 94.38 86 GLN A C 1
ATOM 703 O O . GLN A 1 86 ? -7.106 -0.727 5.821 1.00 94.38 86 GLN A O 1
ATOM 708 N N . VAL A 1 87 ? -7.761 -0.782 3.685 1.00 92.31 87 VAL A N 1
ATOM 709 C CA . VAL A 1 87 ? -7.232 -2.121 3.411 1.00 92.31 87 VAL A CA 1
ATOM 710 C C . VAL A 1 87 ? -6.308 -2.097 2.200 1.00 92.31 87 VAL A C 1
ATOM 712 O O . VAL A 1 87 ? -6.627 -1.508 1.169 1.00 92.31 87 VAL A O 1
ATOM 715 N N . ALA A 1 88 ? -5.176 -2.786 2.316 1.00 92.50 88 ALA A N 1
ATOM 716 C CA . ALA A 1 88 ? -4.225 -3.006 1.238 1.00 92.50 88 ALA A CA 1
ATOM 717 C C . ALA A 1 88 ? -4.089 -4.500 0.919 1.00 92.50 88 ALA A C 1
ATOM 719 O O . ALA A 1 88 ? -4.130 -5.338 1.822 1.00 92.50 88 ALA A O 1
ATOM 720 N N . LEU A 1 89 ? -3.871 -4.828 -0.354 1.00 89.56 89 LEU A N 1
ATOM 721 C CA . LEU A 1 89 ? -3.302 -6.118 -0.749 1.00 89.56 89 LEU A CA 1
ATOM 722 C C . LEU A 1 89 ? -1.789 -5.985 -0.911 1.00 89.56 89 LEU A C 1
ATOM 724 O O . LEU A 1 89 ? -1.322 -5.116 -1.649 1.00 89.56 89 LEU A O 1
ATOM 728 N N . ASP A 1 90 ? -1.053 -6.852 -0.224 1.00 85.81 90 ASP A N 1
ATOM 729 C CA . ASP A 1 90 ? 0.407 -6.936 -0.297 1.00 85.81 90 ASP A CA 1
ATOM 730 C C . ASP A 1 90 ? 0.856 -7.906 -1.405 1.00 85.81 90 ASP A C 1
ATOM 732 O O . ASP A 1 90 ? 0.138 -8.859 -1.720 1.00 85.81 90 ASP A O 1
ATOM 736 N N . ASP A 1 91 ? 2.051 -7.682 -1.960 1.00 75.88 91 ASP A N 1
ATOM 737 C CA . ASP A 1 91 ? 2.747 -8.602 -2.878 1.00 75.88 91 ASP A CA 1
ATOM 738 C C . ASP A 1 91 ? 1.971 -9.001 -4.163 1.00 75.88 91 ASP A C 1
ATOM 740 O O . ASP A 1 91 ? 2.015 -10.154 -4.606 1.00 75.88 91 ASP A O 1
ATOM 744 N N . LEU A 1 92 ? 1.266 -8.072 -4.829 1.00 74.50 92 LEU A N 1
ATOM 745 C CA . LEU A 1 92 ? 0.554 -8.401 -6.072 1.00 74.50 92 LEU A CA 1
ATOM 746 C C . LEU A 1 92 ? 1.535 -8.898 -7.149 1.00 74.50 92 LEU A C 1
ATOM 748 O O . LEU A 1 92 ? 2.327 -8.131 -7.692 1.00 74.50 92 LEU A O 1
ATOM 752 N N . GLY A 1 93 ? 1.400 -10.180 -7.507 1.00 63.91 93 GLY A N 1
ATOM 753 C CA . GLY A 1 93 ? 2.095 -10.814 -8.632 1.00 63.91 93 GLY A CA 1
ATOM 754 C C . GLY A 1 93 ? 3.228 -11.771 -8.250 1.00 63.91 93 GLY A C 1
ATOM 755 O O . GLY A 1 93 ? 3.868 -12.309 -9.151 1.00 63.91 93 GLY A O 1
ATOM 756 N N . ALA A 1 94 ? 3.431 -12.045 -6.958 1.00 60.53 94 ALA A N 1
ATOM 757 C CA . ALA A 1 94 ? 4.293 -13.137 -6.503 1.00 60.53 94 ALA A CA 1
ATOM 758 C C . ALA A 1 94 ? 3.591 -14.522 -6.524 1.00 60.53 94 ALA A C 1
ATOM 760 O O . ALA A 1 94 ? 4.276 -15.550 -6.517 1.00 60.53 94 ALA A O 1
ATOM 761 N N . GLY A 1 95 ? 2.254 -14.578 -6.668 1.00 61.16 95 GLY A N 1
ATOM 762 C CA . GLY A 1 95 ? 1.475 -15.821 -6.761 1.00 61.16 95 GLY A CA 1
ATOM 763 C C . GLY A 1 95 ? 0.374 -15.874 -7.839 1.00 61.16 95 GLY A C 1
ATOM 764 O O . GLY A 1 95 ? 0.073 -14.913 -8.543 1.00 61.16 95 GLY A O 1
ATOM 765 N N . HIS A 1 96 ? -0.275 -17.041 -7.960 1.00 53.78 96 HIS A N 1
ATOM 766 C CA . HIS A 1 96 ? -1.259 -17.354 -9.013 1.00 53.78 96 HIS A CA 1
ATOM 767 C C . HIS A 1 96 ? -2.667 -16.732 -8.827 1.00 53.78 96 HIS A C 1
ATOM 769 O O . HIS A 1 96 ? -3.492 -16.859 -9.730 1.00 53.78 96 HIS A O 1
ATOM 775 N N . SER A 1 97 ? -2.982 -16.096 -7.686 1.00 60.62 97 SER A N 1
ATOM 776 C CA . SER A 1 97 ? -4.359 -15.658 -7.337 1.00 60.62 97 SER A CA 1
ATOM 777 C C . SER A 1 97 ? -4.537 -14.151 -7.079 1.00 60.62 97 SER A C 1
ATOM 779 O O . SER A 1 97 ? -5.644 -13.711 -6.762 1.00 60.62 97 SER A O 1
ATOM 781 N N . SER A 1 98 ? -3.494 -13.342 -7.269 1.00 73.56 98 SER A N 1
ATOM 782 C CA . SER A 1 98 ? -3.447 -11.931 -6.853 1.00 73.56 98 SER A CA 1
ATOM 783 C C . SER A 1 98 ? -4.496 -11.032 -7.538 1.00 73.56 98 SER A C 1
ATOM 785 O O . SER A 1 98 ? -5.199 -10.275 -6.868 1.00 73.56 98 SER A O 1
ATOM 787 N N . LEU A 1 99 ? -4.709 -11.176 -8.853 1.00 81.62 99 LEU A N 1
ATOM 788 C CA . LEU A 1 99 ? -5.729 -10.406 -9.589 1.00 81.62 99 LEU A CA 1
ATOM 789 C C . LEU A 1 99 ? -7.165 -10.772 -9.193 1.00 81.62 99 LEU A C 1
ATOM 791 O O . LEU A 1 99 ? -8.048 -9.912 -9.174 1.00 81.62 99 LEU A O 1
ATOM 795 N N . ARG A 1 100 ? -7.412 -12.042 -8.846 1.00 83.81 100 ARG A N 1
ATOM 796 C CA . ARG A 1 100 ? -8.726 -12.465 -8.353 1.00 83.81 100 ARG A CA 1
ATOM 797 C C . ARG A 1 100 ? -8.995 -11.863 -6.977 1.00 83.81 100 ARG A C 1
ATOM 799 O O . ARG A 1 100 ? -10.083 -11.342 -6.763 1.00 83.81 100 ARG A O 1
ATOM 806 N N . HIS A 1 101 ? -8.011 -11.875 -6.076 1.00 84.00 101 HIS A N 1
ATOM 807 C CA . HIS A 1 101 ? -8.127 -11.217 -4.770 1.00 84.00 101 HIS A CA 1
ATOM 808 C C . HIS A 1 101 ? -8.434 -9.728 -4.915 1.00 84.00 101 HIS A C 1
ATOM 810 O O . HIS A 1 101 ? -9.359 -9.239 -4.271 1.00 84.00 101 HIS A O 1
ATOM 816 N N . TRP A 1 102 ? -7.741 -9.032 -5.818 1.00 87.56 102 TRP A N 1
ATOM 817 C CA . TRP A 1 102 ? -8.027 -7.630 -6.108 1.00 87.56 102 TRP A CA 1
ATOM 818 C C . TRP A 1 102 ? -9.481 -7.424 -6.547 1.00 87.56 102 TRP A C 1
ATOM 820 O O . TRP A 1 102 ? -10.204 -6.632 -5.940 1.00 87.56 102 TRP A O 1
ATOM 830 N N . SER A 1 103 ? -9.944 -8.185 -7.540 1.00 87.62 103 SER A N 1
ATOM 831 C CA . SER A 1 103 ? -11.310 -8.063 -8.059 1.00 87.62 103 SER A CA 1
ATOM 832 C C . SER A 1 103 ? -12.391 -8.357 -7.008 1.00 87.62 103 SER A C 1
ATOM 834 O O . SER A 1 103 ? -13.435 -7.704 -7.002 1.00 87.62 103 SER A O 1
ATOM 836 N N . GLU A 1 104 ? -12.172 -9.355 -6.151 1.00 87.81 104 GLU A N 1
ATOM 837 C CA . GLU A 1 104 ? -13.160 -9.828 -5.171 1.00 87.81 104 GLU A CA 1
ATOM 838 C C . GLU A 1 104 ? -13.205 -8.966 -3.904 1.00 87.81 104 GLU A C 1
ATOM 840 O O . GLU A 1 104 ? -14.276 -8.794 -3.320 1.00 87.81 104 GLU A O 1
ATOM 845 N N . LEU A 1 105 ? -12.055 -8.440 -3.469 1.00 87.56 105 LEU A N 1
ATOM 846 C CA . LEU A 1 105 ? -11.922 -7.706 -2.206 1.00 87.56 105 LEU A CA 1
ATOM 847 C C . LEU A 1 105 ? -11.989 -6.189 -2.385 1.00 87.56 105 LEU A C 1
ATOM 849 O O . LEU A 1 105 ? -12.387 -5.496 -1.448 1.00 87.56 105 LEU A O 1
ATOM 853 N N . ARG A 1 106 ? -11.637 -5.681 -3.577 1.00 90.81 106 ARG A N 1
ATOM 854 C CA . ARG A 1 106 ? -11.619 -4.248 -3.920 1.00 90.81 106 ARG A CA 1
ATOM 855 C C . ARG A 1 106 ? -10.954 -3.409 -2.815 1.00 90.81 106 ARG A C 1
ATOM 857 O O . ARG A 1 106 ? -11.648 -2.635 -2.152 1.00 90.81 106 ARG A O 1
ATOM 864 N N . PRO A 1 107 ? -9.659 -3.631 -2.532 1.00 92.38 107 PRO A N 1
ATOM 865 C CA . PRO A 1 107 ? -8.935 -2.910 -1.492 1.00 92.38 107 PRO A CA 1
ATOM 866 C C . PRO A 1 107 ? -8.725 -1.442 -1.881 1.00 92.38 107 PRO A C 1
ATOM 868 O O . PRO A 1 107 ? -8.782 -1.082 -3.057 1.00 92.38 107 PRO A O 1
ATOM 871 N N . ASP A 1 108 ? -8.421 -0.622 -0.884 1.00 94.44 108 ASP A N 1
ATOM 872 C CA . ASP A 1 108 ? -8.087 0.792 -1.056 1.00 94.44 108 ASP A CA 1
ATOM 873 C C . ASP A 1 108 ? -6.681 0.945 -1.668 1.00 94.44 108 ASP A C 1
ATOM 875 O O . ASP A 1 108 ? -6.452 1.825 -2.498 1.00 94.44 108 ASP A O 1
ATOM 879 N N . PHE A 1 109 ? -5.767 0.018 -1.343 1.00 94.19 109 PHE A N 1
ATOM 880 C CA . PHE A 1 109 ? -4.424 -0.042 -1.925 1.00 94.19 109 PHE A CA 1
ATOM 881 C C . PHE A 1 109 ? -4.056 -1.414 -2.481 1.00 94.19 109 PHE A C 1
ATOM 883 O O . PHE A 1 109 ? -4.463 -2.459 -1.967 1.00 94.19 109 PHE A O 1
ATOM 890 N N . VAL A 1 110 ? -3.179 -1.413 -3.479 1.00 92.00 110 VAL A N 1
ATOM 891 C CA . VAL A 1 110 ? -2.484 -2.611 -3.957 1.00 92.00 110 VAL A CA 1
ATOM 892 C C . VAL A 1 110 ? -0.996 -2.324 -4.064 1.00 92.00 110 VAL A C 1
ATOM 894 O O . VAL A 1 110 ? -0.579 -1.356 -4.700 1.00 92.00 110 VAL A O 1
ATOM 897 N N . LYS A 1 111 ? -0.191 -3.191 -3.459 1.00 91.31 111 LYS A N 1
ATOM 898 C CA . LYS A 1 111 ? 1.265 -3.101 -3.466 1.00 91.31 111 LYS A CA 1
ATOM 899 C C . LYS A 1 111 ? 1.822 -3.998 -4.565 1.00 91.31 111 LYS A C 1
ATOM 901 O O . LYS A 1 111 ? 1.494 -5.181 -4.632 1.00 91.31 111 LYS A O 1
ATOM 906 N N . LEU A 1 112 ? 2.626 -3.420 -5.450 1.00 90.25 112 LEU A N 1
ATOM 907 C CA . LEU A 1 112 ? 3.336 -4.130 -6.507 1.00 90.25 112 LEU A CA 1
ATOM 908 C C . LEU A 1 112 ? 4.726 -4.498 -6.013 1.00 90.25 112 LEU A C 1
ATOM 910 O O . LEU A 1 112 ? 5.520 -3.609 -5.702 1.00 90.25 112 LEU A O 1
ATOM 914 N N . ASP A 1 113 ? 5.010 -5.799 -5.999 1.00 87.94 113 ASP A N 1
ATOM 915 C CA . ASP A 1 113 ? 6.312 -6.316 -5.590 1.00 87.94 113 ASP A CA 1
ATOM 916 C C . ASP A 1 113 ? 7.447 -5.766 -6.472 1.00 87.94 113 ASP A C 1
ATOM 918 O O . ASP A 1 113 ? 7.288 -5.480 -7.669 1.00 87.94 113 ASP A O 1
ATOM 922 N N . ARG A 1 114 ? 8.643 -5.707 -5.877 1.00 89.38 114 ARG A N 1
ATOM 923 C CA . ARG A 1 114 ? 9.887 -5.262 -6.514 1.00 89.38 114 ARG A CA 1
ATOM 924 C C . ARG A 1 114 ? 10.187 -5.943 -7.846 1.00 89.38 114 ARG A C 1
ATOM 926 O O . ARG A 1 114 ? 10.901 -5.367 -8.661 1.00 89.38 114 ARG A O 1
ATOM 933 N N . HIS A 1 115 ? 9.683 -7.152 -8.098 1.00 89.31 115 HIS A N 1
ATOM 934 C CA . HIS A 1 115 ? 9.853 -7.847 -9.370 1.00 89.31 115 HIS A CA 1
ATOM 935 C C . HIS A 1 115 ? 9.385 -6.999 -10.563 1.00 89.31 115 HIS A C 1
ATOM 937 O O . HIS A 1 115 ? 10.055 -6.972 -11.601 1.00 89.31 115 HIS A O 1
ATOM 943 N N . PHE A 1 116 ? 8.280 -6.264 -10.408 1.00 88.62 116 PHE A N 1
ATOM 944 C CA . PHE A 1 116 ? 7.734 -5.395 -11.454 1.00 88.62 116 PHE A CA 1
ATOM 945 C C . PHE A 1 116 ? 8.488 -4.075 -11.587 1.00 88.62 116 PHE A C 1
ATOM 947 O O . PHE A 1 116 ? 8.502 -3.484 -12.665 1.00 88.62 116 PHE A O 1
ATOM 954 N N . ILE A 1 117 ? 9.128 -3.632 -10.50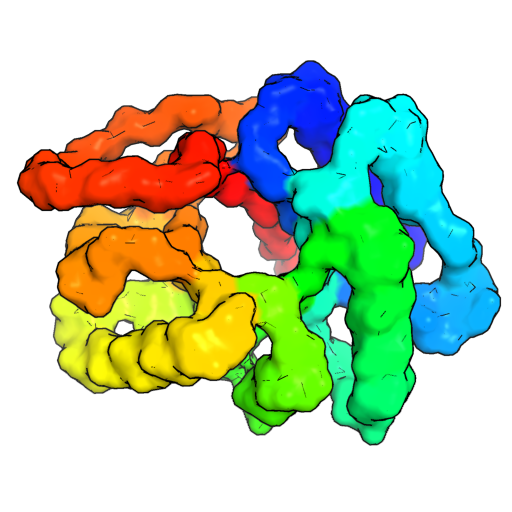7 1.00 92.19 117 ILE A N 1
ATOM 955 C CA . ILE A 1 117 ? 9.765 -2.319 -10.414 1.00 92.19 117 ILE A CA 1
ATOM 956 C C . ILE A 1 117 ? 11.239 -2.369 -10.816 1.00 92.19 117 ILE A C 1
ATOM 958 O O . ILE A 1 117 ? 11.718 -1.488 -11.526 1.00 92.19 117 ILE A O 1
ATOM 962 N N . SER A 1 118 ? 11.947 -3.423 -10.417 1.00 94.31 118 SER A N 1
ATOM 963 C CA . SER A 1 118 ? 13.381 -3.554 -10.651 1.00 94.31 118 SER A CA 1
ATOM 964 C C . SER A 1 118 ? 13.706 -3.565 -12.148 1.00 94.31 118 SER A C 1
ATOM 966 O O . SER A 1 118 ? 13.220 -4.425 -12.896 1.00 94.31 118 SER A O 1
ATOM 968 N N . GLY A 1 119 ? 14.524 -2.608 -12.590 1.00 96.19 119 GLY A N 1
ATOM 969 C CA . GLY A 1 119 ? 14.942 -2.449 -13.987 1.00 96.19 119 GLY A CA 1
ATOM 970 C C . GLY A 1 119 ? 13.829 -2.028 -14.955 1.00 96.19 119 GLY A C 1
ATOM 971 O O . GLY A 1 119 ? 13.957 -2.245 -16.162 1.00 96.19 119 GLY A O 1
ATOM 972 N N . ILE A 1 120 ? 12.719 -1.465 -14.461 1.00 95.31 120 ILE A N 1
ATOM 973 C CA . ILE A 1 120 ? 11.590 -1.032 -15.305 1.00 95.31 120 ILE A CA 1
ATOM 974 C C . ILE A 1 120 ? 11.987 0.028 -16.346 1.00 95.31 120 ILE A C 1
ATOM 976 O O . ILE A 1 120 ? 11.427 0.069 -17.440 1.00 95.31 120 ILE A O 1
ATOM 980 N N . ASP A 1 121 ? 12.994 0.846 -16.049 1.00 95.88 121 ASP A N 1
ATOM 981 C CA . ASP A 1 121 ? 13.558 1.852 -16.951 1.00 95.88 121 ASP A CA 1
ATOM 982 C C . ASP A 1 121 ? 14.127 1.238 -18.244 1.00 95.88 121 ASP A C 1
ATOM 984 O O . ASP A 1 121 ? 14.082 1.859 -19.310 1.00 95.88 121 ASP A O 1
ATOM 988 N N . GLN A 1 122 ? 14.596 -0.009 -18.172 1.00 97.31 122 GLN A N 1
ATOM 989 C CA . GLN A 1 122 ? 15.250 -0.720 -19.273 1.00 97.31 122 GLN A CA 1
ATOM 990 C C . GLN A 1 122 ? 14.336 -1.716 -19.991 1.00 97.31 122 GLN A C 1
ATOM 992 O O . GLN A 1 122 ? 14.666 -2.161 -21.090 1.00 97.31 122 GLN A O 1
ATOM 997 N N . ASP A 1 123 ? 13.175 -2.041 -19.424 1.00 97.19 123 ASP A N 1
ATOM 998 C CA . ASP A 1 123 ? 12.297 -3.098 -19.924 1.00 97.19 123 ASP A CA 1
ATOM 999 C C . ASP A 1 123 ? 10.974 -2.519 -20.472 1.00 97.19 123 ASP A C 1
ATOM 1001 O O . ASP A 1 123 ? 10.093 -2.104 -19.713 1.00 97.19 123 ASP A O 1
ATOM 1005 N N . PRO A 1 124 ? 10.789 -2.448 -21.808 1.00 95.25 124 PRO A N 1
ATOM 1006 C CA . PRO A 1 124 ? 9.533 -2.001 -22.412 1.00 95.25 124 PRO A CA 1
ATOM 1007 C C . PRO A 1 124 ? 8.313 -2.840 -22.010 1.00 95.25 124 PRO A C 1
ATOM 1009 O O . PRO A 1 124 ? 7.221 -2.286 -21.887 1.00 95.25 124 PRO A O 1
ATOM 1012 N N . ALA A 1 125 ? 8.479 -4.147 -21.799 1.00 93.31 125 ALA A N 1
ATOM 1013 C CA . ALA A 1 125 ? 7.377 -5.034 -21.451 1.00 93.31 125 ALA A CA 1
ATOM 1014 C C . ALA A 1 125 ? 6.908 -4.786 -20.012 1.00 93.31 125 ALA A C 1
ATOM 1016 O O . ALA A 1 125 ? 5.704 -4.677 -19.785 1.00 93.31 125 ALA A O 1
ATOM 1017 N N . LYS A 1 126 ? 7.832 -4.596 -19.056 1.00 92.94 126 LYS A N 1
ATOM 1018 C CA . LYS A 1 126 ? 7.470 -4.194 -17.681 1.00 92.94 126 LYS A CA 1
ATOM 1019 C C . LYS A 1 126 ? 6.735 -2.859 -17.645 1.00 92.94 126 LYS A C 1
ATOM 1021 O O . LYS A 1 126 ? 5.751 -2.728 -16.922 1.00 92.94 126 LYS A O 1
ATOM 1026 N N . ARG A 1 127 ? 7.166 -1.885 -18.453 1.00 94.50 127 ARG A N 1
ATOM 1027 C CA . ARG A 1 127 ? 6.487 -0.582 -18.566 1.00 94.50 127 ARG A CA 1
ATOM 1028 C C . ARG A 1 127 ? 5.054 -0.725 -19.065 1.00 94.50 127 ARG A C 1
ATOM 1030 O O . ARG A 1 127 ? 4.152 -0.118 -18.498 1.00 94.50 127 ARG A O 1
ATOM 1037 N N . GLU A 1 128 ? 4.839 -1.531 -20.100 1.00 93.62 128 GLU A N 1
ATOM 1038 C CA . GLU A 1 128 ? 3.499 -1.751 -20.650 1.00 93.62 128 GLU A CA 1
ATOM 1039 C C . GLU A 1 128 ? 2.595 -2.533 -19.691 1.00 93.62 128 GLU A C 1
ATOM 1041 O O . GLU A 1 128 ? 1.419 -2.206 -19.508 1.00 93.62 128 GLU A O 1
ATOM 1046 N N . PHE A 1 129 ? 3.164 -3.519 -19.001 1.00 90.62 129 PHE A N 1
ATOM 1047 C CA . PHE A 1 129 ? 2.463 -4.248 -17.956 1.00 90.62 129 PHE A CA 1
ATOM 1048 C C . PHE A 1 129 ? 2.036 -3.320 -16.811 1.00 90.62 129 PHE A C 1
ATOM 1050 O O . PHE A 1 129 ? 0.870 -3.327 -16.413 1.00 90.62 129 PHE A O 1
ATOM 1057 N N . LEU A 1 130 ? 2.938 -2.457 -16.332 1.00 91.44 130 LEU A N 1
ATOM 1058 C CA . LEU A 1 130 ? 2.615 -1.489 -15.288 1.00 91.44 130 LEU A CA 1
ATOM 1059 C C . LEU A 1 130 ? 1.531 -0.496 -15.732 1.00 91.44 130 LEU A C 1
ATOM 1061 O O . LEU A 1 130 ? 0.638 -0.202 -14.942 1.00 91.44 130 LEU A O 1
ATOM 1065 N N . ARG A 1 131 ? 1.547 -0.019 -16.986 1.00 91.94 131 ARG A N 1
ATOM 1066 C CA . ARG A 1 131 ? 0.458 0.821 -17.531 1.00 91.94 131 ARG A CA 1
ATOM 1067 C C . ARG A 1 131 ? -0.895 0.128 -17.445 1.00 91.94 131 ARG A C 1
ATOM 1069 O O . ARG A 1 131 ? -1.856 0.728 -16.977 1.00 91.94 131 ARG A O 1
ATOM 1076 N N . SER A 1 132 ? -0.944 -1.145 -17.826 1.00 91.44 132 SER A N 1
ATOM 1077 C CA . SER A 1 132 ? -2.174 -1.935 -17.758 1.00 91.44 132 SER A CA 1
ATOM 1078 C C . SER A 1 132 ? -2.689 -2.055 -16.319 1.00 91.44 132 SER A C 1
ATOM 1080 O O . SER A 1 132 ? -3.881 -1.888 -16.071 1.00 91.44 132 SER A O 1
ATOM 1082 N N . ILE A 1 133 ? -1.796 -2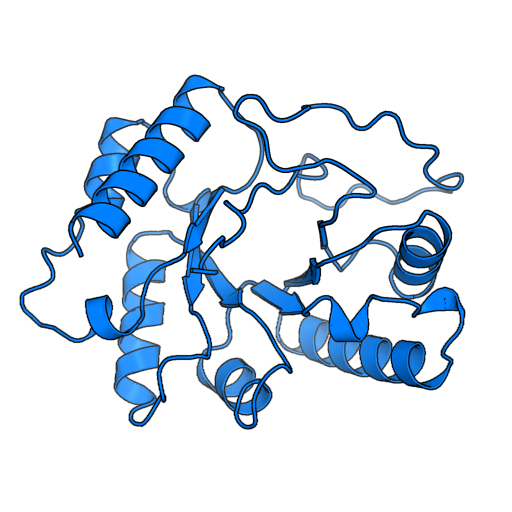.283 -15.349 1.00 90.62 133 ILE A N 1
ATOM 1083 C CA . ILE A 1 133 ? -2.162 -2.325 -13.925 1.00 90.62 133 ILE A CA 1
ATOM 1084 C C . ILE A 1 133 ? -2.646 -0.955 -13.435 1.00 90.62 133 ILE A C 1
ATOM 1086 O O . ILE A 1 133 ? -3.647 -0.887 -12.724 1.00 90.62 133 ILE A O 1
ATOM 1090 N N . LEU A 1 134 ? -1.973 0.134 -13.815 1.00 90.25 134 LEU A N 1
ATOM 1091 C CA . LEU A 1 134 ? -2.384 1.500 -13.478 1.00 90.25 134 LEU A CA 1
ATOM 1092 C C . LEU A 1 134 ? -3.802 1.798 -13.971 1.00 90.25 134 LEU A C 1
ATOM 1094 O O . LEU A 1 134 ? -4.598 2.378 -13.236 1.00 90.25 134 LEU A O 1
ATOM 1098 N N . ASP A 1 135 ? -4.146 1.369 -15.182 1.00 90.19 135 ASP A N 1
ATOM 1099 C CA . ASP A 1 135 ? -5.486 1.569 -15.736 1.00 90.19 135 ASP A CA 1
ATOM 1100 C C . ASP A 1 135 ? -6.554 0.754 -14.995 1.00 90.19 135 ASP A C 1
ATOM 1102 O O . ASP A 1 135 ? -7.649 1.265 -14.730 1.00 90.19 135 ASP A O 1
ATOM 1106 N N . VAL A 1 136 ? -6.231 -0.477 -14.583 1.00 89.50 136 VAL A N 1
ATOM 1107 C CA . VAL A 1 136 ? -7.103 -1.276 -13.706 1.00 89.50 136 VAL A CA 1
ATOM 1108 C C . VAL A 1 136 ? -7.299 -0.573 -12.364 1.00 89.50 136 VAL A C 1
ATOM 1110 O O . VAL A 1 136 ? -8.434 -0.428 -11.916 1.00 89.50 136 VAL A O 1
ATOM 1113 N N . ALA A 1 137 ? -6.225 -0.073 -11.753 1.00 89.56 137 ALA A N 1
ATOM 1114 C CA . ALA A 1 137 ? -6.284 0.614 -10.470 1.00 89.56 137 ALA A CA 1
ATOM 1115 C C . ALA A 1 137 ? -7.171 1.862 -10.512 1.00 89.56 137 ALA A C 1
ATOM 1117 O O . ALA A 1 137 ? -8.062 2.005 -9.676 1.00 89.56 137 ALA A O 1
ATOM 1118 N N . ARG A 1 138 ? -7.026 2.699 -11.548 1.00 88.38 138 ARG A N 1
ATOM 1119 C CA . ARG A 1 138 ? -7.900 3.863 -11.785 1.00 88.38 138 ARG A CA 1
ATOM 1120 C C . ARG A 1 138 ? -9.362 3.460 -11.934 1.00 88.38 138 ARG A C 1
ATOM 1122 O O . ARG A 1 138 ? -10.241 4.114 -11.387 1.00 88.38 138 ARG A O 1
ATOM 1129 N N . SER A 1 139 ? -9.617 2.388 -12.679 1.00 89.44 139 SER A N 1
ATOM 1130 C CA . SER A 1 139 ? -10.976 1.906 -12.940 1.00 89.44 139 SER A CA 1
ATOM 1131 C C . SER A 1 139 ? -11.653 1.339 -11.691 1.00 89.44 139 SER A C 1
ATOM 1133 O O . SER A 1 139 ? -12.880 1.337 -11.609 1.00 89.44 139 SER A O 1
ATOM 1135 N N . LEU A 1 140 ? -10.863 0.853 -10.731 1.00 88.81 140 LEU A N 1
ATOM 1136 C CA . LEU A 1 140 ? -11.333 0.267 -9.478 1.00 88.81 140 LEU A CA 1
ATOM 1137 C C . LEU A 1 140 ? -11.266 1.232 -8.284 1.00 88.81 140 LEU A C 1
ATOM 1139 O O . LEU A 1 140 ? -11.537 0.789 -7.173 1.00 88.81 140 LEU A O 1
ATOM 1143 N N . ASP A 1 141 ? -10.926 2.508 -8.508 1.00 89.00 141 ASP A N 1
ATOM 1144 C CA . ASP A 1 141 ? -10.692 3.511 -7.455 1.00 89.00 141 ASP A CA 1
ATOM 1145 C C . ASP A 1 141 ? -9.717 3.010 -6.373 1.00 89.00 141 ASP A C 1
ATOM 1147 O O . ASP A 1 141 ? -9.948 3.109 -5.172 1.00 89.00 141 ASP A O 1
ATOM 1151 N N . CYS A 1 142 ? -8.632 2.387 -6.831 1.00 91.25 142 CYS A N 1
ATOM 1152 C CA . CYS A 1 142 ? -7.619 1.761 -5.997 1.00 91.25 142 CYS A CA 1
ATOM 1153 C C . CYS A 1 142 ? -6.275 2.461 -6.205 1.00 91.25 142 CYS A C 1
ATOM 1155 O O . CYS A 1 142 ? -5.883 2.752 -7.340 1.00 91.25 142 CYS A O 1
ATOM 1157 N N . GLN A 1 143 ? -5.543 2.711 -5.122 1.00 92.44 143 GLN A N 1
ATOM 1158 C CA . GLN A 1 143 ? -4.227 3.329 -5.191 1.00 92.44 143 GLN A CA 1
ATOM 1159 C C . GLN A 1 143 ? -3.117 2.275 -5.261 1.00 92.44 143 GLN A C 1
ATOM 1161 O O . GLN A 1 143 ? -3.047 1.352 -4.451 1.00 92.44 143 GLN A O 1
ATOM 1166 N N . LEU A 1 144 ? -2.206 2.422 -6.221 1.00 92.38 144 LEU A N 1
ATOM 1167 C CA . LEU A 1 144 ? -1.045 1.539 -6.320 1.00 92.38 144 LEU A CA 1
ATOM 1168 C C . LEU A 1 144 ? 0.103 2.022 -5.443 1.00 92.38 144 LEU A C 1
ATOM 1170 O O . LEU A 1 144 ? 0.340 3.223 -5.326 1.00 92.38 144 LEU A O 1
ATOM 1174 N N . ILE A 1 145 ? 0.855 1.073 -4.898 1.00 93.31 145 ILE A N 1
ATOM 1175 C CA . ILE A 1 145 ? 2.128 1.303 -4.221 1.00 93.31 145 ILE A CA 1
ATOM 1176 C C . ILE A 1 145 ? 3.193 0.494 -4.960 1.00 93.31 145 ILE A C 1
ATOM 1178 O O . ILE A 1 145 ? 3.166 -0.732 -4.940 1.00 93.31 145 ILE A O 1
ATOM 1182 N N . ALA A 1 146 ? 4.120 1.163 -5.638 1.00 92.31 146 ALA A N 1
ATOM 1183 C CA . ALA A 1 146 ? 5.263 0.516 -6.273 1.00 92.31 146 ALA A CA 1
ATOM 1184 C C . ALA A 1 146 ? 6.374 0.307 -5.238 1.00 92.31 146 ALA A C 1
ATOM 1186 O O . ALA A 1 146 ? 6.975 1.278 -4.765 1.00 92.31 146 ALA A O 1
ATOM 1187 N N . GLU A 1 147 ? 6.653 -0.948 -4.889 1.00 91.62 147 GLU A N 1
ATOM 1188 C CA . GLU A 1 147 ? 7.686 -1.290 -3.917 1.00 91.62 147 GLU A CA 1
ATOM 1189 C C . GLU A 1 147 ? 9.031 -1.629 -4.564 1.00 91.62 147 GLU A C 1
ATOM 1191 O O . GLU A 1 147 ? 9.122 -2.122 -5.684 1.00 91.62 147 GLU A O 1
ATOM 1196 N N . GLY A 1 148 ? 10.109 -1.406 -3.814 1.00 91.94 148 GLY A N 1
ATOM 1197 C CA . GLY A 1 148 ? 11.452 -1.791 -4.236 1.00 91.94 148 GLY A CA 1
ATOM 1198 C C . GLY A 1 148 ? 12.080 -0.848 -5.258 1.00 91.94 148 GLY A C 1
ATOM 1199 O O . GLY A 1 148 ? 12.906 -1.288 -6.047 1.00 91.94 148 GLY A O 1
ATOM 1200 N N . VAL A 1 149 ? 11.729 0.441 -5.238 1.00 93.44 149 VAL A N 1
ATOM 1201 C CA . VAL A 1 149 ? 12.452 1.460 -6.016 1.00 93.44 149 VAL A CA 1
ATOM 1202 C C . VAL A 1 149 ? 13.857 1.642 -5.431 1.00 93.44 149 VAL A C 1
ATOM 1204 O O . VAL A 1 149 ? 14.015 2.075 -4.281 1.00 93.44 149 VAL A O 1
ATOM 1207 N N . GLU A 1 150 ? 14.893 1.328 -6.202 1.00 94.12 150 GLU A N 1
ATOM 1208 C CA . GLU A 1 150 ? 16.284 1.365 -5.735 1.00 94.12 150 GLU A CA 1
ATOM 1209 C C . GLU A 1 150 ? 17.125 2.423 -6.454 1.00 94.12 150 GLU A C 1
ATOM 1211 O O . GLU A 1 150 ? 18.114 2.901 -5.891 1.00 94.12 150 GLU A O 1
ATOM 1216 N N . THR A 1 151 ? 16.713 2.856 -7.647 1.00 93.56 151 THR A N 1
ATOM 1217 C CA . THR A 1 151 ? 17.476 3.800 -8.468 1.00 93.56 151 THR A CA 1
ATOM 1218 C C . THR A 1 151 ? 16.678 5.036 -8.890 1.00 93.56 151 THR A C 1
ATOM 1220 O O . THR A 1 151 ? 15.452 5.029 -9.004 1.00 93.56 151 THR A O 1
ATOM 1223 N N . ALA A 1 152 ? 17.406 6.114 -9.199 1.00 91.94 152 ALA A N 1
ATOM 1224 C CA . ALA A 1 152 ? 16.819 7.334 -9.753 1.00 91.94 152 ALA A CA 1
ATOM 1225 C C . ALA A 1 152 ? 16.170 7.111 -11.129 1.00 91.94 152 ALA A C 1
ATOM 1227 O O . ALA A 1 152 ? 15.197 7.785 -11.457 1.00 91.94 152 ALA A O 1
ATOM 1228 N N . ALA A 1 153 ? 16.705 6.176 -11.923 1.00 93.88 153 ALA A N 1
ATOM 1229 C CA . ALA A 1 153 ? 16.180 5.841 -13.243 1.00 93.88 153 ALA A CA 1
ATOM 1230 C C . ALA A 1 153 ? 14.821 5.134 -13.143 1.00 93.88 153 ALA A C 1
ATOM 1232 O O . ALA A 1 153 ? 13.885 5.524 -13.839 1.00 93.88 153 ALA A O 1
ATOM 1233 N N . GLU A 1 154 ? 14.678 4.170 -12.227 1.00 94.06 154 GLU A N 1
ATOM 1234 C CA . GLU A 1 154 ? 13.391 3.528 -11.930 1.00 94.06 154 GLU A CA 1
ATOM 1235 C C . GLU A 1 154 ? 12.368 4.559 -11.445 1.00 94.06 154 GLU A C 1
ATOM 1237 O O . GLU A 1 154 ? 11.264 4.621 -11.978 1.00 94.06 154 GLU A O 1
ATOM 1242 N N . HIS A 1 155 ? 12.745 5.425 -10.497 1.00 91.38 155 HIS A N 1
ATOM 1243 C CA . HIS A 1 155 ? 11.878 6.505 -10.017 1.00 91.38 155 HIS A CA 1
ATOM 1244 C C . HIS A 1 155 ? 11.414 7.437 -11.146 1.00 91.38 155 HIS A C 1
ATOM 1246 O O . HIS A 1 155 ? 10.220 7.714 -11.260 1.00 91.38 155 HIS A O 1
ATOM 1252 N N . LEU A 1 156 ? 12.339 7.911 -11.989 1.00 90.31 156 LEU A N 1
ATOM 1253 C CA . LEU A 1 156 ? 12.007 8.773 -13.122 1.00 90.31 156 LEU A CA 1
ATOM 1254 C C . LEU A 1 156 ? 11.068 8.057 -14.096 1.00 90.31 156 LEU A C 1
ATOM 1256 O O . LEU A 1 156 ? 10.066 8.636 -14.504 1.00 90.31 156 LEU A O 1
ATOM 1260 N N . CYS A 1 157 ? 11.351 6.795 -14.423 1.00 92.44 157 CYS A N 1
ATOM 1261 C CA . CYS A 1 157 ? 10.500 6.004 -15.301 1.00 92.44 157 CYS A CA 1
ATOM 1262 C C . CYS A 1 157 ? 9.083 5.854 -14.730 1.00 92.44 157 CYS A C 1
ATOM 1264 O O . CYS A 1 157 ? 8.115 6.094 -15.447 1.00 92.44 157 CYS A O 1
ATOM 1266 N N . LEU A 1 158 ? 8.948 5.518 -13.444 1.00 91.12 158 LEU A N 1
ATOM 1267 C CA . LEU A 1 158 ? 7.648 5.412 -12.775 1.00 91.12 158 LEU A CA 1
ATOM 1268 C C . LEU A 1 158 ? 6.887 6.736 -12.816 1.00 91.12 158 LEU A C 1
ATOM 1270 O O . LEU A 1 158 ? 5.700 6.744 -13.131 1.00 91.12 158 LEU A O 1
ATOM 1274 N N . TRP A 1 159 ? 7.572 7.855 -12.577 1.00 87.50 159 TRP A N 1
ATOM 1275 C CA . TRP A 1 159 ? 6.945 9.168 -12.663 1.00 87.50 159 TRP A CA 1
ATOM 1276 C C . TRP A 1 159 ? 6.512 9.527 -14.101 1.00 87.50 159 TRP A C 1
ATOM 1278 O O . TRP A 1 159 ? 5.443 10.102 -14.321 1.00 87.50 159 TRP A O 1
ATOM 1288 N N . GLU A 1 160 ? 7.295 9.170 -15.115 1.00 88.88 160 GLU A N 1
ATOM 1289 C CA . GLU A 1 160 ? 6.914 9.392 -16.514 1.00 88.88 160 GLU A CA 1
ATOM 1290 C C . GLU A 1 160 ? 5.708 8.547 -16.937 1.00 88.88 160 GLU A C 1
ATOM 1292 O O . GLU A 1 160 ? 4.847 9.030 -17.678 1.00 88.88 160 GLU A O 1
ATOM 1297 N N . LEU A 1 161 ? 5.640 7.297 -16.470 1.00 86.81 161 LEU A N 1
ATOM 1298 C CA . LEU A 1 161 ? 4.502 6.407 -16.705 1.00 86.81 161 LEU A CA 1
ATOM 1299 C C . LEU A 1 161 ? 3.241 6.905 -16.007 1.00 86.81 161 LEU A C 1
ATOM 1301 O O . LEU A 1 161 ? 2.135 6.713 -16.516 1.00 86.81 161 LEU A O 1
ATOM 1305 N N . ASP A 1 162 ? 3.413 7.534 -14.851 1.00 77.94 162 ASP A N 1
ATOM 1306 C CA . ASP A 1 162 ? 2.318 7.916 -13.997 1.00 77.94 162 ASP A CA 1
ATOM 1307 C C . ASP A 1 162 ? 2.637 9.191 -13.208 1.00 77.94 162 ASP A C 1
ATOM 1309 O O . ASP A 1 162 ? 3.434 9.212 -12.270 1.00 77.94 162 ASP A O 1
ATOM 1313 N N . ARG A 1 163 ? 1.976 10.292 -13.587 1.00 70.75 163 ARG A N 1
ATOM 1314 C CA . ARG A 1 163 ? 2.192 11.633 -13.015 1.00 70.75 163 ARG A CA 1
ATOM 1315 C C . ARG A 1 163 ? 1.602 11.807 -11.602 1.00 70.75 163 ARG A C 1
ATOM 1317 O O . ARG A 1 163 ? 1.078 12.878 -11.297 1.00 70.75 163 ARG A O 1
ATOM 1324 N N . GLY A 1 164 ? 1.704 10.789 -10.749 1.00 65.31 164 GLY A N 1
ATOM 1325 C CA . GLY A 1 164 ? 1.383 10.858 -9.321 1.00 65.31 164 GLY A CA 1
ATOM 1326 C C . GLY A 1 164 ? 0.138 10.090 -8.874 1.00 65.31 164 GLY A C 1
ATOM 1327 O O . GLY A 1 164 ? -0.476 10.492 -7.889 1.00 65.31 164 GLY A O 1
ATOM 1328 N N . LEU A 1 165 ? -0.262 9.028 -9.574 1.00 64.81 165 LEU A N 1
ATOM 1329 C CA . LEU A 1 165 ? -1.320 8.120 -9.121 1.00 64.81 165 LEU A CA 1
ATOM 1330 C C . LEU A 1 165 ? -0.767 7.056 -8.155 1.00 64.81 165 LEU A C 1
ATOM 1332 O O . LEU A 1 165 ? -1.400 6.753 -7.143 1.00 64.81 165 LEU A O 1
ATOM 1336 N N . ALA A 1 166 ? 0.414 6.513 -8.443 1.00 78.75 166 ALA A N 1
ATOM 1337 C CA . ALA A 1 166 ? 1.091 5.527 -7.619 1.00 78.75 166 ALA A CA 1
ATOM 1338 C C . ALA A 1 166 ? 1.904 6.187 -6.497 1.00 78.75 166 ALA A C 1
ATOM 1340 O O . ALA A 1 166 ? 2.637 7.157 -6.702 1.00 78.75 166 ALA A O 1
ATOM 1341 N N . LEU A 1 167 ? 1.806 5.608 -5.303 1.00 90.50 167 LEU A N 1
ATOM 1342 C CA . LEU A 1 167 ? 2.745 5.829 -4.211 1.00 90.50 167 LEU A CA 1
ATOM 1343 C C . LEU A 1 167 ? 4.000 4.993 -4.460 1.00 90.50 167 LEU A C 1
ATOM 1345 O O . LEU A 1 167 ? 3.938 3.931 -5.077 1.00 90.50 167 LEU A O 1
ATOM 1349 N N . LEU A 1 168 ? 5.144 5.464 -3.974 1.00 91.56 168 LEU A N 1
ATOM 1350 C CA . LEU A 1 168 ? 6.435 4.833 -4.230 1.00 91.56 168 LEU A CA 1
ATOM 1351 C C . LEU A 1 168 ? 7.139 4.506 -2.916 1.00 91.56 168 LEU A C 1
ATOM 1353 O O . LEU A 1 168 ? 7.158 5.316 -1.987 1.00 91.56 168 LEU A O 1
ATOM 1357 N N . GLN A 1 169 ? 7.768 3.337 -2.864 1.00 90.75 169 GLN A N 1
ATOM 1358 C CA . GLN A 1 169 ? 8.518 2.862 -1.710 1.00 90.75 169 GLN A CA 1
ATOM 1359 C C . GLN A 1 169 ? 9.784 2.145 -2.159 1.00 90.75 169 GLN A C 1
ATOM 1361 O O . GLN A 1 169 ? 9.783 1.335 -3.081 1.00 90.75 169 GLN A O 1
ATOM 1366 N N . GLY A 1 170 ? 10.883 2.388 -1.451 1.00 91.94 170 GLY A N 1
ATOM 1367 C CA . GLY A 1 170 ? 12.132 1.687 -1.704 1.00 91.94 170 GLY A CA 1
ATOM 1368 C C . GL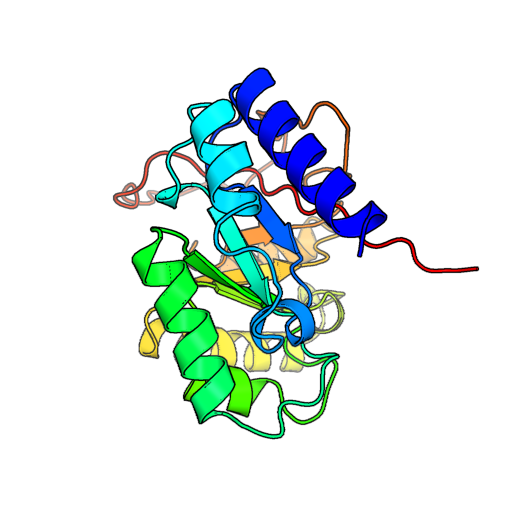Y A 1 170 ? 13.344 2.399 -1.127 1.00 91.94 170 GLY A C 1
ATOM 1369 O O . GLY A 1 170 ? 13.254 3.519 -0.616 1.00 91.94 170 GLY A O 1
ATOM 1370 N N . PHE A 1 171 ? 14.493 1.729 -1.201 1.00 92.50 171 PHE A N 1
ATOM 1371 C CA . PHE A 1 171 ? 15.743 2.222 -0.622 1.00 92.50 171 PHE A CA 1
ATOM 1372 C C . PHE A 1 171 ? 16.291 3.462 -1.315 1.00 92.50 171 PHE A C 1
ATOM 1374 O O . PHE A 1 171 ? 17.112 4.149 -0.708 1.00 92.50 171 PHE A O 1
ATOM 1381 N N . TYR A 1 172 ? 15.824 3.764 -2.528 1.00 90.69 172 TYR A N 1
ATOM 1382 C CA . TYR A 1 172 ? 16.100 5.038 -3.175 1.00 90.69 172 TYR A CA 1
ATOM 1383 C C . TYR A 1 172 ? 15.632 6.223 -2.315 1.00 90.69 172 TYR A C 1
ATOM 1385 O O . TYR A 1 172 ? 16.362 7.197 -2.174 1.00 90.69 172 TYR A O 1
ATOM 1393 N N . PHE A 1 173 ? 14.456 6.109 -1.684 1.00 88.75 173 PHE A N 1
ATOM 1394 C CA . PHE A 1 173 ? 13.891 7.154 -0.829 1.00 88.75 173 PHE A CA 1
ATOM 1395 C C . PHE A 1 173 ? 14.475 7.097 0.585 1.00 88.75 173 PHE A C 1
ATOM 1397 O O . PHE A 1 173 ? 15.075 8.054 1.070 1.00 88.75 173 PHE A O 1
ATOM 1404 N N . ALA A 1 174 ? 14.287 5.966 1.263 1.00 89.69 174 ALA A N 1
ATOM 1405 C CA . ALA A 1 174 ? 14.751 5.754 2.625 1.00 89.69 174 ALA A CA 1
ATOM 1406 C C . ALA A 1 174 ? 14.796 4.259 2.951 1.00 89.69 174 ALA A C 1
ATOM 1408 O O . ALA A 1 174 ? 14.020 3.451 2.438 1.00 89.69 174 ALA A O 1
ATOM 1409 N N . ARG A 1 175 ? 15.691 3.878 3.865 1.00 89.38 175 ARG A N 1
ATOM 1410 C CA . ARG A 1 175 ? 15.661 2.546 4.483 1.00 89.38 175 ARG A CA 1
ATOM 1411 C C . ARG A 1 175 ? 14.739 2.562 5.710 1.00 89.38 175 ARG A C 1
ATOM 1413 O O . ARG A 1 175 ? 14.666 3.598 6.372 1.00 89.38 175 ARG A O 1
ATOM 1420 N N . PRO A 1 176 ? 14.108 1.426 6.072 1.00 87.50 176 PRO A N 1
ATOM 1421 C CA . PRO A 1 176 ? 13.369 1.308 7.324 1.00 87.50 176 PRO A CA 1
ATOM 1422 C C . PRO A 1 176 ? 14.229 1.736 8.515 1.00 87.50 176 PRO A C 1
ATOM 1424 O O . PRO A 1 176 ? 15.361 1.271 8.676 1.00 87.50 176 PRO A O 1
ATOM 1427 N N . SER A 1 177 ? 13.694 2.614 9.355 1.00 88.56 177 SER A N 1
ATOM 1428 C CA . SER A 1 177 ? 14.398 3.157 10.512 1.00 88.56 177 SER A CA 1
ATOM 1429 C C . SER A 1 177 ? 13.431 3.382 11.677 1.00 88.56 177 SER A C 1
ATOM 1431 O O . SER A 1 177 ? 12.220 3.480 11.506 1.00 88.56 177 SER A O 1
ATOM 1433 N N . ARG A 1 178 ? 13.976 3.473 12.896 1.00 87.12 178 ARG A N 1
ATOM 1434 C CA . ARG A 1 178 ? 13.193 3.803 14.105 1.00 87.12 178 ARG A CA 1
ATOM 1435 C C . ARG A 1 178 ? 12.704 5.254 14.139 1.00 87.12 178 ARG A C 1
ATOM 1437 O O . ARG A 1 178 ? 11.811 5.578 14.920 1.00 87.12 178 ARG A O 1
ATOM 1444 N N . GLN A 1 179 ? 13.367 6.115 13.375 1.00 88.12 179 GLN A N 1
ATOM 1445 C CA . GLN A 1 179 ? 13.077 7.533 13.214 1.00 88.12 179 GLN A CA 1
ATOM 1446 C C . GLN A 1 179 ? 13.143 7.824 11.714 1.00 88.12 179 GLN A C 1
ATOM 1448 O O . GLN A 1 179 ? 14.236 7.990 11.161 1.00 88.12 179 GLN A O 1
ATOM 1453 N N . PRO A 1 180 ? 12.000 7.743 11.035 1.00 87.06 180 PRO A N 1
ATOM 1454 C CA . PRO A 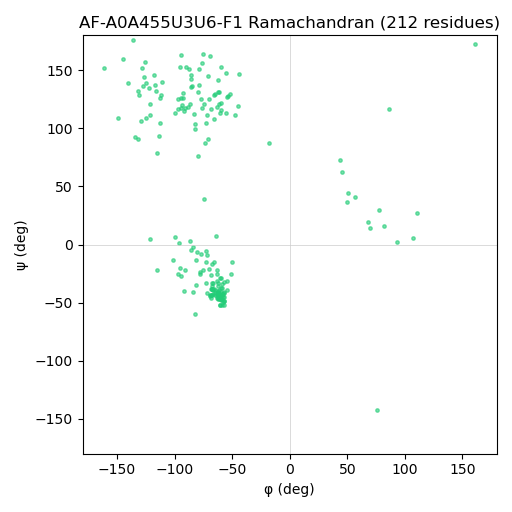1 180 ? 11.926 7.914 9.597 1.00 87.06 180 PRO A CA 1
ATOM 1455 C C . PRO A 1 180 ? 12.165 9.380 9.209 1.00 87.06 180 PRO A C 1
ATOM 1457 O O . PRO A 1 180 ? 11.766 10.281 9.950 1.00 87.06 180 PRO A O 1
ATOM 1460 N N . PRO A 1 181 ? 12.822 9.647 8.071 1.00 85.00 181 PRO A N 1
ATOM 1461 C CA . PRO A 1 181 ? 13.054 11.015 7.624 1.00 85.00 181 PRO A CA 1
ATOM 1462 C C . PRO A 1 181 ? 11.742 11.659 7.167 1.00 85.00 181 PRO A C 1
ATOM 1464 O O . PRO A 1 181 ? 11.080 11.132 6.285 1.00 85.00 181 PRO A O 1
ATOM 1467 N N . LEU A 1 182 ? 11.373 12.813 7.723 1.00 84.62 182 LEU A N 1
ATOM 1468 C CA . LEU A 1 182 ? 10.162 13.538 7.300 1.00 84.62 182 LEU A CA 1
ATOM 1469 C C . LEU A 1 182 ? 10.332 14.260 5.957 1.00 84.62 182 LEU A C 1
ATOM 1471 O O . LEU A 1 182 ? 9.351 14.541 5.273 1.00 84.62 182 LEU A O 1
ATOM 1475 N N . GLU A 1 183 ? 11.577 14.535 5.575 1.00 82.00 183 GLU A N 1
ATOM 1476 C CA . GLU A 1 183 ? 11.932 15.173 4.315 1.00 82.00 183 GLU A CA 1
ATOM 1477 C C . GLU A 1 183 ? 12.886 14.276 3.529 1.00 82.00 183 GLU A C 1
ATOM 1479 O O . GLU A 1 183 ? 13.851 13.727 4.067 1.00 82.00 183 GLU A O 1
ATOM 1484 N N . LEU A 1 184 ? 12.613 14.140 2.235 1.00 78.06 184 LEU A N 1
ATOM 1485 C CA . LEU A 1 184 ? 13.462 13.416 1.302 1.00 78.06 184 LEU A CA 1
ATOM 1486 C C . LEU A 1 184 ? 14.312 14.428 0.536 1.00 78.06 184 LEU A C 1
ATOM 1488 O O . LEU A 1 184 ? 13.795 15.195 -0.275 1.00 78.06 184 LEU A O 1
ATOM 1492 N N . ASN A 1 185 ? 15.625 14.413 0.757 1.00 64.94 185 ASN A N 1
ATOM 1493 C CA . ASN A 1 185 ? 16.563 15.212 -0.030 1.00 64.94 185 ASN A CA 1
ATOM 1494 C C . ASN A 1 185 ? 16.838 14.520 -1.367 1.00 64.94 185 ASN A C 1
ATOM 1496 O O . ASN A 1 185 ? 17.888 13.907 -1.556 1.00 64.94 185 ASN A O 1
ATOM 1500 N N . MET A 1 186 ? 15.882 14.599 -2.293 1.00 65.06 186 MET A N 1
ATOM 1501 C CA . MET A 1 186 ? 16.039 14.061 -3.641 1.00 65.06 186 MET A CA 1
ATOM 1502 C C . MET A 1 186 ? 15.735 15.106 -4.705 1.00 65.06 186 MET A C 1
ATOM 1504 O O . MET A 1 186 ? 14.830 15.927 -4.567 1.00 65.06 186 MET A O 1
ATOM 1508 N N . LEU A 1 187 ? 16.496 15.043 -5.797 1.00 54.16 187 LEU A N 1
ATOM 1509 C CA . LEU A 1 187 ? 16.194 15.774 -7.019 1.00 54.16 187 LEU A CA 1
ATOM 1510 C C . LEU A 1 187 ? 14.963 15.123 -7.653 1.00 54.16 187 LEU A C 1
ATOM 1512 O O . LEU A 1 187 ? 15.078 14.173 -8.425 1.00 54.16 187 LEU A O 1
ATOM 1516 N N . LEU A 1 188 ? 13.775 15.617 -7.309 1.00 55.56 188 LEU A N 1
ATOM 1517 C CA . LEU A 1 188 ? 12.608 15.391 -8.149 1.00 55.56 188 LEU A CA 1
ATOM 1518 C C . LEU A 1 188 ? 12.912 16.047 -9.509 1.00 55.56 188 LEU A C 1
ATOM 1520 O O . LEU A 1 188 ? 13.360 17.199 -9.528 1.00 55.56 188 LEU A O 1
ATOM 1524 N N . PRO A 1 189 ? 12.700 15.365 -10.649 1.00 50.56 189 PRO A N 1
ATOM 1525 C CA . PRO A 1 189 ? 12.609 16.044 -11.940 1.00 50.56 189 PRO A CA 1
ATOM 1526 C C . PRO A 1 189 ? 11.730 17.308 -11.827 1.00 50.56 189 PRO A C 1
ATOM 1528 O O . PRO A 1 189 ? 10.836 17.393 -10.987 1.00 50.56 189 PRO A O 1
ATOM 1531 N N . ALA A 1 190 ? 12.031 18.360 -12.583 1.00 43.41 190 ALA A N 1
ATOM 1532 C CA . ALA A 1 190 ? 11.377 19.653 -12.386 1.00 43.41 190 ALA A CA 1
ATOM 1533 C C . ALA A 1 190 ? 9.849 19.543 -12.585 1.00 43.41 190 ALA A C 1
ATOM 1535 O O . ALA A 1 190 ? 9.369 19.245 -13.679 1.00 43.41 190 ALA A O 1
ATOM 1536 N N . THR A 1 191 ? 9.067 19.787 -11.531 1.00 42.56 191 THR A N 1
ATOM 1537 C CA . THR A 1 191 ? 7.603 19.767 -11.585 1.00 42.56 191 THR A CA 1
ATOM 1538 C C . THR A 1 191 ? 7.090 21.001 -12.331 1.00 42.56 191 THR A C 1
ATOM 1540 O O . THR A 1 191 ? 7.048 22.109 -11.804 1.00 42.56 191 THR A O 1
ATOM 1543 N N . THR A 1 192 ? 6.644 20.829 -13.575 1.00 33.22 192 THR A N 1
ATOM 1544 C CA . THR A 1 192 ? 5.773 21.818 -14.224 1.00 33.22 192 THR A CA 1
ATOM 1545 C C . THR A 1 192 ? 4.336 21.570 -13.765 1.00 33.22 192 THR A C 1
ATOM 1547 O O . THR A 1 192 ? 3.687 20.620 -14.183 1.00 33.22 192 THR A O 1
ATOM 1550 N N . HIS A 1 193 ? 3.866 22.425 -12.852 1.00 33.97 193 HIS A N 1
ATOM 1551 C CA . HIS A 1 193 ? 2.461 22.618 -12.473 1.00 33.97 193 HIS A CA 1
ATOM 1552 C C . HIS A 1 193 ? 1.617 21.346 -12.271 1.00 33.97 193 HIS A C 1
ATOM 1554 O O . HIS A 1 193 ? 0.678 21.076 -13.019 1.00 33.97 193 HIS A O 1
ATOM 1560 N N . LEU A 1 194 ? 1.857 20.624 -11.176 1.00 35.75 194 LEU A N 1
ATOM 1561 C CA . LEU A 1 194 ? 0.814 19.769 -10.610 1.00 35.75 194 LEU A CA 1
ATOM 1562 C C . LEU A 1 194 ? -0.193 20.666 -9.874 1.00 35.75 194 LEU A C 1
ATOM 1564 O O . LEU A 1 194 ? 0.155 21.354 -8.911 1.00 35.75 194 LEU A O 1
ATOM 1568 N N . LYS A 1 195 ? -1.455 20.679 -10.331 1.00 26.58 195 LYS A N 1
ATOM 1569 C CA . LYS A 1 195 ? -2.573 21.085 -9.467 1.00 26.58 195 LYS A CA 1
ATOM 1570 C C . LYS A 1 195 ? -2.490 20.208 -8.223 1.00 26.58 195 LYS A C 1
ATOM 1572 O O . LYS A 1 195 ? -2.409 18.991 -8.358 1.00 26.58 195 LYS A O 1
ATOM 1577 N N . LYS A 1 196 ? -2.480 20.838 -7.044 1.00 26.12 196 LYS A N 1
ATOM 1578 C CA . LYS A 1 196 ? -2.508 20.139 -5.756 1.00 26.12 196 LYS A CA 1
ATOM 1579 C C . LYS A 1 196 ? -3.570 19.031 -5.825 1.00 26.12 196 LYS A C 1
ATOM 1581 O O . LYS A 1 196 ? -4.736 19.379 -6.042 1.00 26.12 196 LYS A O 1
ATOM 1586 N N . PRO A 1 197 ? -3.217 17.744 -5.665 1.00 32.53 197 PRO A N 1
ATOM 1587 C CA . PRO A 1 197 ? -4.227 16.761 -5.310 1.00 32.53 197 PRO A CA 1
ATOM 1588 C C . PRO A 1 197 ? -4.912 17.253 -4.028 1.00 32.53 197 PRO A C 1
ATOM 1590 O O . PRO A 1 197 ? -4.300 17.938 -3.206 1.00 32.53 197 PRO A O 1
ATOM 1593 N N . SER A 1 198 ? -6.198 16.956 -3.866 1.00 32.25 198 SER A N 1
ATOM 1594 C CA . SER A 1 198 ? -7.022 17.395 -2.729 1.00 32.25 198 SER A CA 1
ATOM 1595 C C . SER A 1 198 ? -6.578 16.833 -1.371 1.00 32.25 198 SER A C 1
ATOM 1597 O O . SER A 1 198 ? -7.257 17.052 -0.372 1.00 32.25 198 SER A O 1
ATOM 1599 N N . TRP A 1 199 ? -5.442 16.141 -1.322 1.00 34.12 199 TRP A N 1
ATOM 1600 C CA . TRP A 1 199 ? -4.855 15.567 -0.126 1.00 34.12 199 TRP A CA 1
ATOM 1601 C C . TRP A 1 199 ? -3.554 16.295 0.216 1.00 34.12 199 TRP A C 1
ATOM 1603 O O . TRP A 1 199 ? -2.689 16.469 -0.651 1.00 34.12 199 TRP A O 1
ATOM 1613 N N . PRO A 1 200 ? -3.399 16.761 1.462 1.00 26.00 200 PRO A N 1
ATOM 1614 C CA . PRO A 1 200 ? -2.199 17.449 1.873 1.00 26.00 200 PRO A CA 1
ATOM 1615 C C . PRO A 1 200 ? -1.106 16.390 2.109 1.00 26.00 200 PRO A C 1
ATOM 1617 O O . PRO A 1 200 ? -1.286 15.480 2.909 1.00 26.00 200 PRO A O 1
ATOM 1620 N N . HIS A 1 201 ? 0.036 16.557 1.438 1.00 32.25 201 HIS A N 1
ATOM 1621 C CA . HIS A 1 201 ? 1.321 15.881 1.688 1.00 32.25 201 HIS A CA 1
ATOM 1622 C C . HIS A 1 201 ? 1.540 14.505 1.024 1.00 32.25 201 HIS A C 1
ATOM 1624 O O . HIS A 1 201 ? 0.904 13.507 1.356 1.00 32.25 201 HIS A O 1
ATOM 1630 N N . CYS A 1 202 ? 2.548 14.448 0.137 1.00 27.59 202 CYS A N 1
ATOM 1631 C CA . CYS A 1 202 ? 3.272 13.216 -0.183 1.00 27.59 202 CYS A CA 1
ATOM 1632 C C . CYS A 1 202 ? 3.647 12.529 1.132 1.00 27.59 202 CYS A C 1
ATOM 1634 O O . CYS A 1 202 ? 4.438 13.057 1.911 1.00 27.59 202 CYS A O 1
ATOM 1636 N N . THR A 1 203 ? 3.024 11.390 1.403 1.00 32.06 203 THR A N 1
ATOM 1637 C CA . THR A 1 203 ? 3.216 10.657 2.646 1.00 32.06 203 THR A CA 1
ATOM 1638 C C . THR A 1 203 ? 4.408 9.729 2.492 1.00 32.06 203 THR A C 1
ATOM 1640 O O . THR A 1 203 ? 4.416 8.854 1.629 1.00 32.06 203 THR A O 1
ATOM 1643 N N . LEU A 1 204 ? 5.408 9.925 3.348 1.00 31.52 204 LEU A N 1
ATOM 1644 C CA . LEU A 1 204 ? 6.489 8.977 3.549 1.00 31.52 204 LEU A CA 1
ATOM 1645 C C . LEU A 1 204 ? 5.906 7.670 4.100 1.00 31.52 204 LEU A C 1
ATOM 1647 O O . LEU A 1 204 ? 5.316 7.641 5.179 1.00 31.52 204 LEU A O 1
ATOM 1651 N N . TYR A 1 205 ? 6.074 6.598 3.339 1.00 39.31 205 TYR A N 1
ATOM 1652 C CA . TYR A 1 205 ? 5.596 5.270 3.679 1.00 39.31 205 TYR A CA 1
ATOM 1653 C C . TYR A 1 205 ? 6.613 4.528 4.559 1.00 39.31 205 TYR A C 1
ATOM 1655 O O . TYR A 1 205 ? 7.814 4.522 4.276 1.00 39.31 205 TYR A O 1
ATOM 1663 N N . LEU A 1 206 ? 6.135 3.864 5.613 1.00 33.56 206 LEU A N 1
ATOM 1664 C CA . LEU A 1 206 ? 6.939 2.996 6.473 1.00 33.56 206 LEU A CA 1
ATOM 1665 C C . LEU A 1 206 ? 6.224 1.665 6.681 1.00 33.56 206 LEU A C 1
ATOM 1667 O O . LEU A 1 206 ? 5.486 1.505 7.651 1.00 33.56 206 LEU A O 1
ATOM 1671 N N . ALA A 1 207 ? 6.491 0.688 5.816 1.00 34.38 207 ALA A N 1
ATOM 1672 C CA . ALA A 1 207 ? 6.287 -0.704 6.196 1.00 34.38 207 ALA A CA 1
ATOM 1673 C C . ALA A 1 207 ? 7.461 -1.174 7.061 1.00 34.38 207 ALA A C 1
ATOM 1675 O O . ALA A 1 207 ? 8.631 -0.941 6.717 1.00 34.38 207 ALA A O 1
ATOM 1676 N N . PRO A 1 208 ? 7.201 -1.911 8.149 1.00 30.17 208 PRO A N 1
ATOM 1677 C CA . PRO A 1 208 ? 8.214 -2.762 8.744 1.00 30.17 208 PRO A CA 1
ATOM 1678 C C . PRO A 1 208 ? 8.557 -3.883 7.750 1.00 30.17 208 PRO A C 1
ATOM 1680 O O . PRO A 1 208 ? 7.768 -4.791 7.517 1.00 30.17 208 PRO A O 1
ATOM 1683 N N . ASN A 1 209 ? 9.744 -3.815 7.146 1.00 37.72 209 ASN A N 1
ATOM 1684 C CA . ASN A 1 209 ? 10.189 -4.825 6.190 1.00 37.72 209 ASN A CA 1
ATOM 1685 C C . ASN A 1 209 ? 10.361 -6.193 6.884 1.00 37.72 209 ASN A C 1
ATOM 1687 O O . ASN A 1 209 ? 11.037 -6.290 7.918 1.00 37.72 209 ASN A O 1
ATOM 1691 N N . ARG A 1 210 ? 9.769 -7.246 6.304 1.00 37.66 210 ARG A N 1
ATOM 1692 C CA . ARG A 1 210 ? 9.906 -8.639 6.747 1.00 37.66 210 ARG A CA 1
ATOM 1693 C C . ARG A 1 210 ? 11.385 -9.046 6.678 1.00 37.66 210 ARG A C 1
ATOM 1695 O O . ARG A 1 210 ? 11.997 -9.050 5.615 1.00 37.66 210 ARG A O 1
ATOM 1702 N N . ARG A 1 211 ? 11.964 -9.464 7.806 1.00 30.41 211 ARG A N 1
ATOM 1703 C CA . ARG A 1 211 ? 13.106 -10.393 7.806 1.00 30.41 211 ARG A CA 1
ATOM 1704 C C . ARG A 1 211 ? 12.647 -11.705 8.424 1.00 30.41 211 ARG A C 1
ATOM 1706 O O . ARG A 1 211 ? 12.714 -11.867 9.635 1.00 30.41 211 ARG A O 1
ATOM 1713 N N . TYR A 1 212 ? 12.219 -12.638 7.582 1.00 29.88 212 TYR A N 1
ATOM 1714 C CA . TYR A 1 212 ? 12.222 -14.059 7.918 1.00 29.88 212 TYR A CA 1
ATOM 1715 C C . TYR A 1 212 ? 13.187 -14.770 6.976 1.00 29.88 212 TYR A C 1
ATOM 1717 O O . TYR A 1 212 ? 12.778 -15.400 6.009 1.00 29.88 212 TYR A O 1
ATOM 1725 N N . HIS A 1 213 ? 14.480 -14.654 7.262 1.00 27.52 213 HIS A N 1
ATOM 1726 C CA . HIS A 1 213 ? 15.455 -15.648 6.832 1.00 27.52 213 HIS A CA 1
ATOM 1727 C C . HIS A 1 213 ? 16.190 -16.114 8.086 1.00 27.52 213 HIS A C 1
ATOM 1729 O O . HIS A 1 213 ? 16.885 -15.323 8.731 1.00 27.52 213 HIS A O 1
ATOM 1735 N N . GLY A 1 214 ? 15.900 -17.361 8.467 1.00 31.14 214 GLY A N 1
ATOM 1736 C CA . GLY A 1 214 ? 16.818 -18.188 9.243 1.00 31.14 214 GLY A CA 1
ATOM 1737 C C . GLY A 1 214 ? 17.915 -18.755 8.355 1.00 31.14 214 GLY A C 1
ATOM 1738 O O . GLY A 1 214 ? 17.870 -18.505 7.128 1.00 31.14 214 GLY A O 1
#

Organism: NCBI:txid115553

Nearest PDB structures (foldseek):
  6ih1-assembly1_C  TM=9.283E-01  e=3.023E-13  Vibrio cholerae O395
  3gg0-assembly1_A  TM=9.055E-01  e=1.844E-12  Klebsiella pneumoniae subsp. pneumoniae MGH 78578
  3gg1-assembly1_B  TM=9.023E-01  e=1.449E-12  Klebsiella pneumoniae subsp. pneumoniae MGH 78578
  3gfz-assembly1_A  TM=9.015E-01  e=2.952E-11  Klebsiella pneumoniae subsp. pneumoniae MGH 78578
  4f48-assembly1_A  TM=8.079E-01  e=1.596E-10  Xanthomonas campestris pv. campestris

Sequence (214 aa):
MELDLLCRRLAIHRFAELELPGLLFLNVMPLTIVERDFREGLTLGFIRESGLPPERVVIELTEHVPIHDYDLMRQAVAHYRDMGFQVALDDLGAGHSSLRHWSELRPDFVKLDRHFISGIDQDPAKREFLRSILDVARSLDCQLIAEGVETAAEHLCLWELDRGLALLQGFYFARPSRQPPLELNMLLPATTHLKKPSWPHCTLYLAPNRRYHG

pLDDT: mean 77.89, std 20.29, range [26.0, 97.31]

Radius of gyration: 17.43 Å; Cα contacts (8 Å, |Δi|>4): 279; chains: 1; bounding box: 35×43×46 Å

Secondary structure (DSSP, 8-state):
-HHHHHHHHHHHHHHHHTT--S-EEEEE-GGGGT-TTS-TTHHHHHHHHTT--GGGEEEEEPTTS----HHHHHHHHHHHHHTT-EEEEEEETSSTTHHHHHHHH--SEEEEPHHHHTTTTT-HHHHHHHHHHHHHHHHTT-EEEEE---SHHHHHHHHHH-SSSSEEESTTT----SS--SS--------------SS-S-PPP---------

InterPro domains:
  IPR001633 EAL domain [PF00563] (3-176)
  IPR001633 EAL domain [PS50883] (1-190)
  IPR001633 EAL domain [SM00052] (1-183)
  IPR001633 EAL domain [cd01948] (2-180)
  IPR035919 EAL domain superfamily [G3DSA:3.20.20.450] (1-184)
  IPR035919 EAL domain superfamily [SSF141868] (2-179)